Protein AF-A0A2P7T9S2-F1 (afdb_monomer_lite)

Structure (mmCIF, N/CA/C/O backbone):
data_AF-A0A2P7T9S2-F1
#
_entry.id   AF-A0A2P7T9S2-F1
#
loop_
_atom_site.group_PDB
_atom_site.id
_atom_site.type_symbol
_atom_site.label_atom_id
_atom_site.label_alt_id
_atom_site.label_comp_id
_atom_site.label_asym_id
_atom_site.label_entity_id
_atom_site.label_seq_id
_atom_site.pdbx_PDB_ins_code
_atom_site.Cartn_x
_atom_site.Cartn_y
_atom_site.Cartn_z
_atom_site.occupancy
_atom_site.B_iso_or_equiv
_atom_site.auth_seq_id
_atom_site.auth_comp_id
_atom_site.auth_asym_id
_atom_site.auth_atom_id
_atom_site.pdbx_PDB_model_num
ATOM 1 N N . MET A 1 1 ? -2.550 -10.459 -38.213 1.00 59.69 1 MET A N 1
ATOM 2 C CA . MET A 1 1 ? -3.861 -11.038 -38.595 1.00 59.69 1 MET A CA 1
ATOM 3 C C . MET A 1 1 ? -4.975 -10.144 -38.056 1.00 5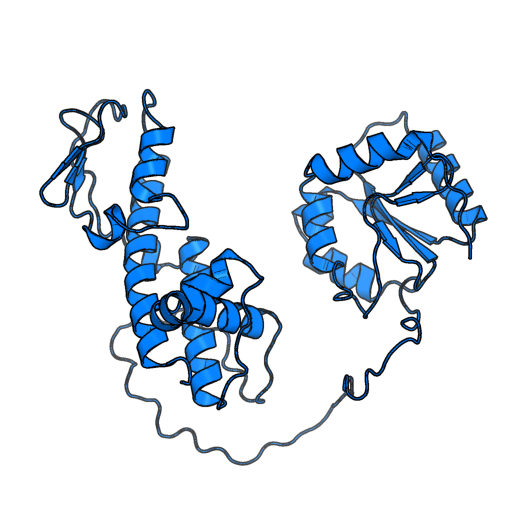9.69 1 MET A C 1
ATOM 5 O O . MET A 1 1 ? -4.823 -9.632 -36.954 1.00 59.69 1 MET A O 1
ATOM 9 N N . ARG A 1 2 ? -6.051 -9.880 -38.812 1.00 81.06 2 ARG A N 1
ATOM 10 C CA . ARG A 1 2 ? -7.162 -9.035 -38.333 1.00 81.06 2 ARG A CA 1
ATOM 11 C C . ARG A 1 2 ? -8.257 -9.926 -37.754 1.00 81.06 2 ARG A C 1
ATOM 13 O O . ARG A 1 2 ? -8.979 -10.565 -38.508 1.00 81.06 2 ARG A O 1
ATOM 20 N N . LEU A 1 3 ? -8.350 -9.971 -36.428 1.00 91.88 3 LEU A N 1
ATOM 21 C CA . LEU A 1 3 ? -9.366 -10.762 -35.737 1.00 91.88 3 LEU A CA 1
ATOM 22 C C . LEU A 1 3 ? -10.764 -10.126 -35.879 1.00 91.88 3 LEU A C 1
ATOM 24 O O . LEU A 1 3 ? -10.874 -8.894 -35.922 1.00 91.88 3 LEU A O 1
ATOM 28 N N . PRO A 1 4 ? -11.834 -10.940 -35.946 1.00 93.12 4 PRO A N 1
ATOM 29 C CA . PRO A 1 4 ? -13.207 -10.447 -35.965 1.00 93.12 4 PRO A CA 1
ATOM 30 C C . PRO A 1 4 ? -13.521 -9.673 -34.679 1.00 93.12 4 PRO A C 1
ATOM 32 O O . PRO A 1 4 ? -13.015 -9.995 -33.606 1.00 93.12 4 PRO A O 1
ATOM 35 N N . TYR A 1 5 ? -14.368 -8.648 -34.773 1.00 93.56 5 TYR A N 1
ATOM 36 C CA . TYR A 1 5 ? -14.672 -7.748 -33.658 1.00 93.56 5 TYR A CA 1
ATOM 37 C C . TYR A 1 5 ? -16.156 -7.384 -33.638 1.00 93.56 5 TYR A C 1
ATOM 39 O O . TYR A 1 5 ? -16.663 -6.814 -34.605 1.00 93.56 5 TYR A O 1
ATOM 47 N N . ASN A 1 6 ? -16.841 -7.658 -32.525 1.00 94.19 6 ASN A N 1
ATOM 48 C CA . ASN A 1 6 ? -18.215 -7.214 -32.315 1.00 94.19 6 ASN A CA 1
ATOM 49 C C . ASN A 1 6 ? -18.256 -5.919 -31.472 1.00 94.19 6 ASN A C 1
ATOM 51 O O . ASN A 1 6 ? -18.019 -5.961 -30.260 1.00 94.19 6 ASN A O 1
ATOM 55 N N . PRO A 1 7 ? -18.622 -4.762 -32.059 1.00 93.12 7 PRO A N 1
ATOM 56 C CA . PRO A 1 7 ? -18.657 -3.491 -31.338 1.00 93.12 7 PRO A CA 1
ATOM 57 C C . PRO A 1 7 ? -19.691 -3.453 -30.205 1.00 93.12 7 PRO A C 1
ATOM 59 O O . PRO A 1 7 ? -19.519 -2.673 -29.269 1.00 93.12 7 PRO A O 1
ATOM 62 N N . LYS A 1 8 ? -20.727 -4.305 -30.237 1.00 96.38 8 LYS A N 1
ATOM 63 C CA . LYS A 1 8 ? -21.759 -4.362 -29.186 1.00 96.38 8 LYS A CA 1
ATOM 64 C C . LYS A 1 8 ? -21.194 -4.795 -27.831 1.00 96.38 8 LYS A C 1
ATOM 66 O O . LYS A 1 8 ? -21.753 -4.451 -26.799 1.00 96.38 8 LYS A O 1
ATOM 71 N N . LEU A 1 9 ? -20.064 -5.504 -27.818 1.00 94.12 9 LEU A N 1
ATOM 72 C CA . LEU A 1 9 ? -19.415 -5.978 -26.592 1.00 94.12 9 LEU A CA 1
ATOM 73 C C . LEU A 1 9 ? -18.481 -4.940 -25.956 1.00 94.12 9 LEU A C 1
ATOM 75 O O . LEU A 1 9 ? -17.943 -5.175 -24.876 1.00 94.12 9 LEU A O 1
ATOM 79 N N . LYS A 1 10 ? -18.279 -3.781 -26.599 1.00 93.75 10 LYS A N 1
ATOM 80 C CA . LYS A 1 10 ? -17.316 -2.759 -26.160 1.00 93.75 10 LYS A CA 1
ATOM 81 C C . LYS A 1 10 ? -17.595 -2.230 -24.756 1.00 93.75 10 LYS A C 1
ATOM 83 O O . LYS A 1 10 ? -16.651 -2.010 -23.999 1.00 93.75 10 LYS A O 1
ATOM 88 N N . GLU A 1 11 ? -18.861 -1.999 -24.426 1.00 94.12 11 GLU A N 1
ATOM 89 C CA . GLU A 1 11 ? -19.259 -1.503 -23.107 1.00 94.12 11 GLU A CA 1
ATOM 90 C C . GLU A 1 11 ? -19.040 -2.569 -22.033 1.00 94.12 11 GLU A C 1
ATOM 92 O O . GLU A 1 11 ? -18.281 -2.334 -21.095 1.00 94.12 11 GLU A O 1
ATOM 97 N N . ARG A 1 12 ? -19.536 -3.789 -22.267 1.00 91.94 12 ARG A N 1
ATOM 98 C CA . ARG A 1 12 ? -19.313 -4.944 -21.387 1.00 91.94 12 ARG A CA 1
ATOM 99 C C . ARG A 1 12 ? -17.826 -5.208 -21.126 1.00 91.94 12 ARG A C 1
ATOM 101 O O . ARG A 1 12 ? -17.415 -5.390 -19.986 1.00 91.94 12 ARG A O 1
ATOM 108 N N . ALA A 1 13 ? -16.979 -5.145 -22.154 1.00 91.31 13 ALA A N 1
ATOM 109 C CA . ALA A 1 13 ? -15.533 -5.311 -21.989 1.00 91.31 13 ALA A CA 1
ATOM 110 C C . ALA A 1 13 ? -14.898 -4.190 -21.141 1.00 91.31 13 ALA A C 1
ATOM 112 O O . ALA A 1 13 ? -13.871 -4.397 -20.494 1.00 91.31 13 ALA A O 1
ATOM 113 N N . ARG A 1 14 ? -15.448 -2.967 -21.155 1.00 90.25 14 ARG A N 1
ATOM 114 C CA . ARG A 1 14 ? -14.987 -1.876 -20.276 1.00 90.25 14 ARG A CA 1
ATOM 115 C C . ARG A 1 14 ? -15.426 -2.098 -18.834 1.00 90.25 14 ARG A C 1
ATOM 117 O O . ARG A 1 14 ? -14.644 -1.802 -17.936 1.00 90.25 14 ARG A O 1
ATOM 124 N N . GLU A 1 15 ? -16.635 -2.601 -18.623 1.00 89.75 15 GLU A N 1
ATOM 125 C CA . GLU A 1 15 ? -17.149 -2.947 -17.295 1.00 89.75 15 GLU A CA 1
ATOM 126 C C . GLU A 1 15 ? -16.324 -4.065 -16.658 1.00 89.75 15 GLU A C 1
ATOM 128 O O . GLU A 1 15 ? -15.853 -3.896 -15.537 1.00 89.75 15 GLU A O 1
ATOM 133 N N . LEU A 1 16 ? -16.024 -5.134 -17.403 1.00 87.50 16 LEU A N 1
ATOM 134 C CA . LEU A 1 16 ? -15.185 -6.240 -16.923 1.00 87.50 16 LEU A CA 1
ATOM 135 C C . LEU A 1 16 ? -13.793 -5.760 -16.481 1.00 87.50 16 LEU A C 1
ATOM 137 O O . LEU A 1 16 ? -13.335 -6.088 -15.390 1.00 87.50 16 LEU A O 1
ATOM 141 N N . ARG A 1 17 ? -13.155 -4.854 -17.239 1.00 88.81 17 ARG A N 1
ATOM 142 C CA . ARG A 1 17 ? -11.865 -4.249 -16.837 1.00 88.81 17 ARG A CA 1
ATOM 143 C C . ARG A 1 17 ? -11.932 -3.463 -15.524 1.00 88.81 17 ARG A C 1
ATOM 145 O O . ARG A 1 17 ? -10.889 -3.298 -14.882 1.00 88.81 17 ARG A O 1
ATOM 152 N N . LYS A 1 18 ? -13.107 -2.932 -15.170 1.00 84.19 18 LYS A N 1
ATOM 153 C CA . LYS A 1 18 ? -13.357 -2.150 -13.948 1.00 84.19 18 LYS A CA 1
ATOM 154 C C . LYS A 1 18 ? -13.832 -3.009 -12.777 1.00 84.19 18 LYS A C 1
ATOM 156 O O . LYS A 1 18 ? -13.634 -2.593 -11.643 1.00 84.19 18 LYS A O 1
ATOM 161 N N . ALA A 1 19 ? -14.428 -4.172 -13.043 1.00 78.00 19 ALA A N 1
ATOM 162 C CA . ALA A 1 19 ? -15.001 -5.056 -12.029 1.00 78.00 19 ALA A CA 1
ATOM 163 C C . ALA A 1 19 ? -13.970 -5.538 -10.991 1.00 78.00 19 ALA A C 1
ATOM 165 O O . ALA A 1 19 ? -14.341 -5.863 -9.869 1.00 78.00 19 ALA A O 1
ATOM 166 N N . GLY A 1 20 ? -12.676 -5.526 -11.337 1.00 71.81 20 GLY A N 1
ATOM 167 C CA . GLY A 1 20 ? -11.597 -5.721 -10.368 1.00 71.81 20 GLY A CA 1
ATOM 168 C C . GLY A 1 20 ? -11.472 -7.158 -9.865 1.00 71.81 20 GLY A C 1
ATOM 169 O O . GLY A 1 20 ? -11.116 -7.359 -8.707 1.00 71.81 20 GLY A O 1
ATOM 170 N N . ASN A 1 21 ? -11.754 -8.151 -10.718 1.00 85.31 21 ASN A N 1
ATOM 171 C CA . ASN A 1 21 ? -11.538 -9.558 -10.387 1.00 85.31 21 ASN A CA 1
ATOM 172 C C . ASN A 1 21 ? -10.077 -9.782 -9.964 1.00 85.31 21 ASN A C 1
ATOM 174 O O . ASN A 1 21 ? -9.149 -9.476 -10.715 1.00 85.31 21 ASN A O 1
ATOM 178 N N . LEU A 1 22 ? -9.882 -10.294 -8.745 1.00 78.81 22 LEU A N 1
ATOM 179 C CA . LEU A 1 22 ? -8.568 -10.421 -8.121 1.00 78.81 22 LEU A CA 1
ATOM 180 C C . LEU A 1 22 ? -7.593 -11.225 -8.990 1.00 78.81 22 LEU A C 1
ATOM 182 O O . LEU A 1 22 ? -6.463 -10.787 -9.174 1.00 78.81 22 LEU A O 1
ATOM 186 N N . SER A 1 23 ? -8.024 -12.352 -9.558 1.00 86.12 23 SER A N 1
ATOM 187 C CA . SER A 1 23 ? -7.153 -13.224 -10.359 1.00 86.12 23 SER A CA 1
ATOM 188 C C . SER A 1 23 ? -6.706 -12.543 -11.647 1.00 86.12 23 SER A C 1
ATOM 190 O O . SER A 1 23 ? -5.517 -12.513 -11.960 1.00 86.12 23 SER A O 1
ATOM 192 N N . GLU A 1 24 ? -7.633 -11.890 -12.348 1.00 90.94 24 GLU A N 1
ATOM 193 C CA . GLU A 1 24 ? -7.302 -11.093 -13.528 1.00 90.94 24 GLU A CA 1
ATOM 194 C C . GLU A 1 24 ? -6.356 -9.940 -13.176 1.00 90.94 24 GLU A C 1
ATOM 196 O O . GLU A 1 24 ? -5.423 -9.650 -13.917 1.00 90.94 24 GLU A O 1
ATOM 201 N N . VAL A 1 25 ? -6.556 -9.265 -12.041 1.00 87.81 25 VAL A N 1
ATOM 202 C CA . VAL A 1 25 ? -5.666 -8.179 -11.602 1.00 87.81 25 VAL A CA 1
ATOM 203 C C . VAL A 1 25 ? -4.263 -8.706 -11.287 1.00 87.81 25 VAL A C 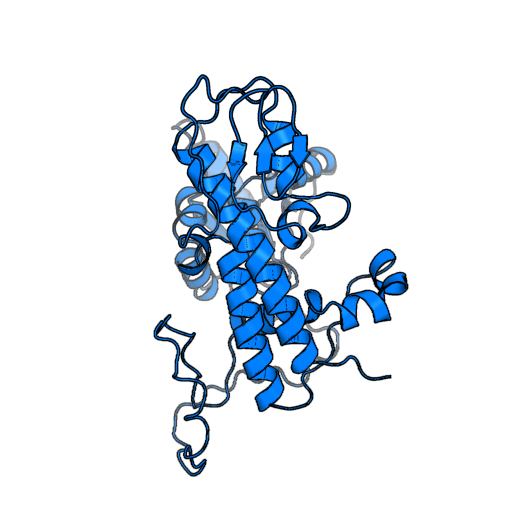1
ATOM 205 O O . VAL A 1 25 ? -3.279 -8.076 -11.686 1.00 87.81 25 VAL A O 1
ATOM 208 N N . LEU A 1 26 ? -4.159 -9.852 -10.609 1.00 84.25 26 LEU A N 1
ATOM 209 C CA . LEU A 1 26 ? -2.887 -10.499 -10.287 1.00 84.25 26 LEU A CA 1
ATOM 210 C C . LEU A 1 26 ? -2.123 -10.883 -11.557 1.00 84.25 26 LEU A C 1
ATOM 212 O O . LEU A 1 26 ? -0.969 -10.480 -11.699 1.00 84.25 26 LEU A O 1
ATOM 216 N N . LEU A 1 27 ? -2.772 -11.573 -12.501 1.00 90.69 27 LEU A N 1
ATOM 217 C CA . LEU A 1 27 ? -2.139 -11.987 -13.756 1.00 90.69 27 LEU A CA 1
ATOM 218 C C . LEU A 1 27 ? -1.807 -10.785 -14.651 1.00 90.69 27 LEU A C 1
ATOM 220 O O . LEU A 1 27 ? -0.696 -10.685 -15.168 1.00 90.69 27 LEU A O 1
ATOM 224 N N . TRP A 1 28 ? -2.713 -9.806 -14.765 1.00 95.00 28 TRP A N 1
ATOM 225 C CA . TRP A 1 28 ? -2.470 -8.578 -15.529 1.00 95.00 28 TRP A CA 1
ATOM 226 C C . TRP A 1 28 ? -1.222 -7.837 -15.052 1.00 95.00 28 TRP A C 1
ATOM 228 O O . TRP A 1 28 ? -0.428 -7.356 -15.860 1.00 95.00 28 TRP A O 1
ATOM 238 N N . ASN A 1 29 ? -1.020 -7.770 -13.735 1.00 87.06 29 ASN A N 1
ATOM 239 C CA . ASN A 1 29 ? 0.159 -7.141 -13.156 1.00 87.06 29 ASN A CA 1
ATOM 240 C C . ASN A 1 29 ? 1.469 -7.856 -13.496 1.00 87.06 29 ASN A C 1
ATOM 242 O O . ASN A 1 29 ? 2.495 -7.198 -13.374 1.00 87.06 29 ASN A O 1
ATOM 246 N N . GLN A 1 30 ? 1.440 -9.118 -13.939 1.00 91.00 30 GLN A N 1
ATOM 247 C CA . GLN A 1 30 ? 2.616 -9.875 -14.386 1.00 91.00 30 GLN A CA 1
ATOM 248 C C . GLN A 1 30 ? 2.865 -9.795 -15.897 1.00 91.00 30 GLN A C 1
ATOM 250 O O . GLN A 1 30 ? 3.975 -10.066 -16.338 1.00 91.00 30 GLN A O 1
ATOM 255 N N . VAL A 1 31 ? 1.865 -9.424 -16.705 1.00 92.94 31 VAL A N 1
ATOM 256 C CA . VAL A 1 31 ? 1.987 -9.443 -18.179 1.00 92.94 31 VAL A CA 1
ATOM 257 C C . VAL A 1 31 ? 1.908 -8.062 -18.834 1.00 92.94 31 VAL A C 1
ATOM 259 O O . VAL A 1 31 ? 2.379 -7.892 -19.955 1.00 92.94 31 VAL A O 1
ATOM 262 N N . LYS A 1 32 ? 1.373 -7.046 -18.140 1.00 89.12 32 LYS A N 1
ATOM 263 C CA . LYS A 1 32 ? 1.283 -5.669 -18.661 1.00 89.12 32 LYS A CA 1
ATOM 264 C C . LYS A 1 32 ? 2.658 -5.067 -18.980 1.00 89.12 32 LYS A C 1
ATOM 266 O O . LYS A 1 32 ? 3.676 -5.494 -18.444 1.00 89.12 32 LYS A O 1
ATOM 271 N N . ASN A 1 33 ? 2.675 -4.014 -19.797 1.00 85.50 33 ASN A N 1
ATOM 272 C CA . ASN A 1 33 ? 3.882 -3.244 -20.129 1.00 85.50 33 ASN A CA 1
ATOM 273 C C . ASN A 1 33 ? 5.029 -4.094 -20.709 1.00 85.50 33 ASN A C 1
ATOM 275 O O . ASN A 1 33 ? 6.195 -3.788 -20.473 1.00 85.50 33 ASN A O 1
ATOM 279 N N . LYS A 1 34 ? 4.707 -5.161 -21.452 1.00 86.94 34 LYS A N 1
ATOM 280 C CA . LYS A 1 34 ? 5.688 -6.039 -22.110 1.00 86.94 34 LYS A CA 1
ATOM 281 C C . LYS A 1 34 ? 6.668 -6.748 -21.167 1.00 86.94 34 LYS A C 1
ATOM 283 O O . LYS A 1 34 ? 7.688 -7.264 -21.611 1.00 86.94 34 LYS A O 1
ATOM 288 N N . GLN A 1 35 ? 6.368 -6.823 -19.871 1.00 86.50 35 GLN A N 1
ATOM 289 C CA . GLN A 1 35 ? 7.282 -7.430 -18.897 1.00 86.50 35 GLN A CA 1
ATOM 290 C C . GLN A 1 35 ? 7.355 -8.968 -19.014 1.00 86.50 35 GLN A C 1
ATOM 292 O O . GLN A 1 35 ? 8.341 -9.570 -18.600 1.00 86.50 35 GLN A O 1
ATOM 297 N N . PHE A 1 36 ? 6.349 -9.611 -19.621 1.00 87.31 36 PHE A N 1
ATOM 298 C CA . PHE A 1 36 ? 6.381 -11.038 -19.941 1.00 87.31 36 PHE A CA 1
ATOM 299 C C . PHE A 1 36 ? 6.941 -11.245 -21.351 1.00 87.31 36 PHE A C 1
ATOM 301 O O . PHE A 1 36 ? 6.248 -10.997 -22.336 1.00 87.31 36 PHE A O 1
ATOM 308 N N . ARG A 1 37 ? 8.204 -11.683 -21.452 1.00 83.94 37 ARG A N 1
ATOM 309 C CA . ARG A 1 37 ? 8.899 -11.996 -22.723 1.00 83.94 37 ARG A CA 1
ATOM 310 C C . ARG A 1 37 ? 8.913 -10.859 -23.768 1.00 83.94 37 ARG A C 1
ATOM 312 O O . ARG A 1 37 ? 9.145 -11.116 -24.944 1.00 83.94 37 ARG A O 1
ATOM 319 N N . GLY A 1 38 ? 8.666 -9.605 -23.381 1.00 84.88 38 GLY A N 1
ATOM 320 C CA . GLY A 1 38 ? 8.513 -8.502 -24.339 1.00 84.88 38 GLY A CA 1
ATOM 321 C C . GLY A 1 38 ? 7.164 -8.489 -25.074 1.00 84.88 38 GLY A C 1
ATOM 322 O O . GLY A 1 38 ? 6.966 -7.666 -25.969 1.00 84.88 38 GLY A O 1
ATOM 323 N N . PHE A 1 39 ? 6.239 -9.391 -24.732 1.00 90.62 39 PHE A N 1
ATOM 324 C CA . PHE A 1 39 ? 4.961 -9.549 -25.421 1.00 90.62 39 PHE A CA 1
ATOM 325 C C . PHE A 1 39 ? 3.941 -8.523 -24.956 1.00 90.62 39 PHE A C 1
ATOM 327 O O . PHE A 1 39 ? 3.821 -8.237 -23.767 1.00 90.62 39 PHE A O 1
ATOM 334 N N . ASP A 1 40 ? 3.169 -7.996 -25.899 1.00 91.31 40 ASP A N 1
ATOM 335 C CA . ASP A 1 40 ? 2.072 -7.096 -25.583 1.00 91.31 40 ASP A CA 1
ATOM 336 C C . ASP A 1 40 ? 0.796 -7.903 -25.342 1.00 91.31 40 ASP A C 1
ATOM 338 O O . ASP A 1 40 ? 0.429 -8.766 -26.150 1.00 91.31 40 ASP A O 1
ATOM 342 N N . PHE A 1 41 ? 0.138 -7.637 -24.216 1.00 95.81 41 PHE A N 1
ATOM 343 C CA . PHE A 1 41 ? -1.088 -8.314 -23.815 1.00 95.81 41 PHE A CA 1
ATOM 344 C C . PHE A 1 41 ? -2.247 -7.324 -23.776 1.00 95.81 41 PHE A C 1
ATOM 346 O O . PHE A 1 41 ? -2.196 -6.292 -23.112 1.00 95.81 41 PHE A O 1
ATOM 353 N N . ASP A 1 42 ? -3.345 -7.693 -24.420 1.00 95.12 42 ASP A N 1
ATOM 354 C CA . ASP A 1 42 ? -4.632 -7.035 -24.310 1.00 95.12 42 ASP A CA 1
ATOM 355 C C . ASP A 1 42 ? -5.475 -7.727 -23.236 1.00 95.12 42 ASP A C 1
ATOM 357 O O . ASP A 1 42 ? -5.829 -8.896 -23.372 1.00 95.12 42 ASP A O 1
ATOM 361 N N . ARG A 1 43 ? -5.876 -6.986 -22.199 1.00 95.12 43 ARG A N 1
ATOM 362 C CA . ARG A 1 43 ? -6.844 -7.466 -21.199 1.00 95.12 43 ARG A CA 1
ATOM 363 C C . ARG A 1 43 ? -8.286 -7.275 -21.676 1.00 95.12 43 ARG A C 1
ATOM 365 O O . ARG A 1 43 ? -8.610 -6.190 -22.177 1.00 95.12 43 ARG A O 1
ATOM 372 N N . GLN A 1 44 ? -9.165 -8.251 -21.437 1.00 95.50 44 GLN A N 1
ATOM 373 C CA . GLN A 1 44 ? -10.596 -8.248 -21.782 1.00 95.50 44 GLN A CA 1
ATOM 374 C C . GLN A 1 44 ? -10.827 -7.939 -23.276 1.00 95.50 44 GLN A C 1
ATOM 376 O O . GLN A 1 44 ? -11.543 -6.994 -23.651 1.00 95.50 44 GLN A O 1
ATOM 381 N N . LYS A 1 45 ? -10.103 -8.648 -24.150 1.00 96.06 45 LYS A N 1
ATOM 382 C CA . LYS A 1 45 ? -10.077 -8.412 -25.600 1.00 96.06 45 LYS A CA 1
ATOM 383 C C . LYS A 1 45 ? -11.334 -8.986 -26.249 1.00 96.06 45 LYS A C 1
ATOM 385 O O . LYS A 1 45 ? -11.721 -10.113 -25.987 1.00 96.06 45 LYS A O 1
ATOM 390 N N . ILE A 1 46 ? -11.965 -8.213 -27.128 1.00 96.81 46 ILE A N 1
ATOM 391 C CA . ILE A 1 46 ? -13.103 -8.703 -27.915 1.00 96.81 46 ILE A CA 1
ATOM 392 C C . ILE A 1 46 ? -12.567 -9.434 -29.143 1.00 96.81 46 ILE A C 1
ATOM 394 O O . ILE A 1 46 ? -11.850 -8.823 -29.942 1.00 96.81 46 ILE A O 1
ATOM 398 N N . ILE A 1 47 ? -12.954 -10.699 -29.296 1.00 96.00 47 ILE A N 1
ATOM 399 C CA . ILE A 1 47 ? -12.645 -11.549 -30.448 1.00 96.00 47 ILE A CA 1
ATOM 400 C C . ILE A 1 47 ? -13.951 -12.212 -30.895 1.00 96.00 47 ILE A C 1
ATOM 402 O O . ILE A 1 47 ? -14.539 -13.033 -30.195 1.00 96.00 47 ILE A O 1
ATOM 406 N N . GLY A 1 48 ? -14.453 -11.818 -32.064 1.00 94.75 48 GLY A N 1
ATOM 407 C CA . GLY A 1 48 ? -15.777 -12.215 -32.533 1.00 94.75 48 GLY A CA 1
ATOM 408 C C . GLY A 1 48 ? -16.876 -11.775 -31.570 1.00 94.75 48 GLY A C 1
ATOM 409 O O . GLY A 1 48 ? -16.974 -10.594 -31.231 1.00 94.75 48 GLY A O 1
ATOM 410 N N . ASN A 1 49 ? -17.686 -12.740 -31.137 1.00 95.25 49 ASN A N 1
ATOM 411 C CA . ASN A 1 49 ? -18.760 -12.555 -30.160 1.00 95.25 49 ASN A CA 1
ATOM 412 C C . ASN A 1 49 ? -18.340 -12.897 -28.719 1.00 95.25 49 ASN A C 1
ATOM 414 O O . ASN A 1 49 ? -19.202 -12.998 -27.848 1.00 95.25 49 ASN A O 1
ATOM 418 N N . TYR A 1 50 ? -17.037 -13.027 -28.461 1.00 95.06 50 TYR A N 1
ATOM 419 C CA . TYR A 1 50 ? -16.491 -13.366 -27.151 1.00 95.06 50 TYR A CA 1
ATOM 420 C C . TYR A 1 50 ? -15.601 -12.242 -26.613 1.00 95.06 50 TYR A C 1
ATOM 422 O O . TYR A 1 50 ? -15.020 -11.460 -27.374 1.00 95.06 50 TYR A O 1
ATOM 430 N N . ILE A 1 51 ? -15.520 -12.148 -25.286 1.00 94.06 51 ILE A N 1
ATOM 431 C CA . ILE A 1 51 ? -14.560 -11.303 -24.572 1.00 94.06 51 ILE A CA 1
ATOM 432 C C . ILE A 1 51 ? -13.630 -12.261 -23.842 1.00 94.06 51 ILE A C 1
ATOM 434 O O . ILE A 1 51 ? -14.101 -12.985 -22.973 1.00 94.06 51 ILE A O 1
ATOM 438 N N . VAL A 1 52 ? -12.359 -12.270 -24.228 1.00 96.00 52 VAL A N 1
ATOM 439 C CA . VAL A 1 52 ? -11.330 -13.127 -23.634 1.00 96.00 52 VAL A CA 1
ATOM 440 C C . VAL A 1 52 ? -10.540 -12.372 -22.575 1.00 96.00 52 VAL A C 1
ATOM 442 O O . VAL A 1 52 ? -10.287 -11.172 -22.750 1.00 96.00 52 VAL A O 1
ATOM 445 N N . ASP A 1 53 ? -10.127 -13.045 -21.501 1.00 95.69 53 ASP A N 1
ATOM 446 C CA . ASP A 1 53 ? -9.492 -12.380 -20.355 1.00 95.69 53 ASP A CA 1
ATOM 447 C C . ASP A 1 53 ? -8.156 -11.736 -20.728 1.00 95.69 53 ASP A C 1
ATOM 449 O O . ASP A 1 53 ? -7.941 -10.549 -20.447 1.00 95.69 53 ASP A O 1
ATOM 453 N N . PHE A 1 54 ? -7.290 -12.475 -21.425 1.00 97.31 54 PHE A N 1
ATOM 454 C CA . PHE A 1 54 ? -6.037 -11.960 -21.970 1.00 97.31 54 PHE A CA 1
ATOM 455 C C . PHE A 1 54 ? -5.784 -12.478 -23.379 1.00 97.31 54 PHE A C 1
ATOM 457 O O . PHE A 1 54 ? -6.069 -13.626 -23.706 1.00 97.31 54 PHE A O 1
ATOM 464 N N . TYR A 1 55 ? -5.195 -11.628 -24.210 1.00 97.19 55 TYR A N 1
ATOM 465 C CA . TYR A 1 55 ? -4.781 -11.974 -25.561 1.00 97.19 55 TYR A CA 1
ATOM 466 C C . TYR A 1 55 ? -3.417 -11.367 -25.867 1.00 97.19 55 TYR A C 1
ATOM 468 O O . TYR A 1 55 ? -3.201 -10.194 -25.577 1.00 97.19 55 TYR A O 1
ATOM 476 N N . THR A 1 56 ? -2.525 -12.118 -26.509 1.00 95.06 56 THR A N 1
ATOM 477 C CA . THR A 1 56 ? -1.296 -11.566 -27.087 1.00 95.06 56 THR A CA 1
ATOM 478 C C . THR A 1 56 ? -1.194 -11.877 -28.574 1.00 95.06 56 THR A C 1
ATOM 480 O O . THR A 1 56 ? -1.248 -13.030 -29.008 1.00 95.06 56 THR A O 1
ATOM 483 N N . ALA A 1 57 ? -1.006 -10.824 -29.372 1.00 91.94 57 ALA A N 1
ATOM 484 C CA . ALA A 1 57 ? -0.795 -10.946 -30.811 1.00 91.94 57 ALA A CA 1
ATOM 485 C C . ALA A 1 57 ? 0.591 -11.506 -31.161 1.00 91.94 57 ALA A C 1
ATOM 487 O O . ALA A 1 57 ? 0.783 -11.979 -32.276 1.00 91.94 57 ALA A O 1
ATOM 488 N N . ASN A 1 58 ? 1.543 -11.474 -30.222 1.00 89.94 58 ASN A N 1
ATOM 489 C CA . ASN A 1 58 ? 2.905 -11.970 -30.420 1.00 89.94 58 ASN A CA 1
ATOM 490 C C . ASN A 1 58 ? 2.945 -13.447 -30.807 1.00 89.94 58 ASN A C 1
ATOM 492 O O . ASN A 1 58 ? 3.758 -13.845 -31.633 1.00 89.94 58 ASN A O 1
ATOM 496 N N . CYS A 1 59 ? 2.064 -14.241 -30.201 1.00 91.81 59 CYS A N 1
ATOM 497 C CA . CYS A 1 59 ? 2.011 -15.684 -30.414 1.00 91.81 59 CYS A CA 1
ATOM 498 C C . CYS A 1 59 ? 0.607 -16.184 -30.784 1.00 91.81 59 CYS A C 1
ATOM 500 O O . CYS A 1 59 ? 0.397 -17.389 -30.843 1.00 91.81 59 CYS A O 1
ATOM 502 N N . ASN A 1 60 ? -0.354 -15.279 -31.016 1.00 93.94 60 ASN A N 1
ATOM 503 C CA . ASN A 1 60 ? -1.771 -15.614 -31.208 1.00 93.94 60 ASN A CA 1
ATOM 504 C C . ASN A 1 60 ? -2.332 -16.469 -30.054 1.00 93.94 60 ASN A C 1
ATOM 506 O O . ASN A 1 60 ? -3.024 -17.458 -30.275 1.00 93.94 60 ASN A O 1
ATOM 510 N N . VAL A 1 61 ? -2.023 -16.093 -28.810 1.00 96.62 61 VAL A N 1
ATOM 511 C CA . VAL A 1 61 ? -2.452 -16.840 -27.617 1.00 96.62 61 VAL A CA 1
ATOM 512 C C . VAL A 1 61 ? -3.544 -16.084 -26.875 1.00 96.62 61 VAL A C 1
ATOM 514 O O . VAL A 1 61 ? -3.441 -14.873 -26.662 1.00 96.62 61 VAL A O 1
ATOM 517 N N . VAL A 1 62 ? -4.565 -16.825 -26.459 1.00 97.56 62 VAL A N 1
ATOM 518 C CA . VAL A 1 62 ? -5.599 -16.419 -25.510 1.00 97.56 62 VAL A CA 1
ATOM 519 C C . VAL A 1 62 ? -5.341 -17.118 -24.178 1.00 97.56 62 VAL A C 1
ATOM 521 O O . VAL A 1 62 ? -4.997 -18.296 -24.155 1.00 97.56 62 VAL A O 1
ATOM 524 N N . ILE A 1 63 ? -5.507 -16.396 -23.072 1.00 97.12 63 ILE A N 1
ATOM 525 C CA . ILE A 1 63 ? -5.467 -16.965 -21.723 1.00 97.12 63 ILE A CA 1
ATOM 526 C C . ILE A 1 63 ? -6.799 -16.657 -21.039 1.00 97.12 63 ILE A C 1
ATOM 528 O O . ILE A 1 63 ? -7.175 -15.486 -20.956 1.00 97.12 63 ILE A O 1
ATOM 532 N N . GLU A 1 64 ? -7.471 -17.693 -20.544 1.00 95.44 64 GLU A N 1
ATOM 533 C CA . GLU A 1 64 ? -8.731 -17.626 -19.793 1.00 95.44 64 GLU A CA 1
ATOM 534 C C . GLU A 1 64 ? -8.494 -17.997 -18.328 1.00 95.44 64 GLU A C 1
ATOM 536 O O . GLU A 1 64 ? -7.764 -18.947 -18.025 1.00 95.44 64 GLU A O 1
ATOM 541 N N . ILE A 1 65 ? -9.098 -17.239 -17.410 1.00 92.81 65 ILE A N 1
ATOM 542 C CA . ILE A 1 65 ? -9.087 -17.557 -15.985 1.00 92.81 65 ILE A CA 1
ATOM 543 C C . ILE A 1 65 ? -10.421 -18.204 -15.615 1.00 92.81 65 ILE A C 1
ATOM 545 O O . ILE A 1 65 ? -11.445 -17.537 -15.453 1.00 92.81 65 ILE A O 1
ATOM 549 N N . ASP A 1 66 ? -10.391 -19.512 -15.393 1.00 86.50 66 ASP A N 1
ATOM 550 C CA . ASP A 1 66 ? -11.594 -20.291 -15.142 1.00 86.50 66 ASP A CA 1
ATOM 551 C C . ASP A 1 66 ? -11.968 -20.287 -13.660 1.00 86.50 66 ASP A C 1
ATOM 553 O O . ASP A 1 66 ? -11.256 -20.809 -12.797 1.00 86.50 66 ASP A O 1
ATOM 557 N N . GLY A 1 67 ? -13.132 -19.720 -13.351 1.00 77.31 67 GLY A N 1
ATOM 558 C CA . GLY A 1 67 ? -13.765 -19.870 -12.043 1.00 77.31 67 GLY A CA 1
ATOM 559 C C . GLY A 1 67 ? -14.434 -21.238 -11.889 1.00 77.31 67 GLY A C 1
ATOM 560 O O . GLY A 1 67 ? -14.915 -21.823 -12.856 1.00 77.31 67 GLY A O 1
ATOM 561 N N . SER A 1 68 ? -14.551 -21.736 -10.657 1.00 58.00 68 SER A N 1
ATOM 562 C CA . SER A 1 68 ? -15.346 -22.937 -10.372 1.00 58.00 68 SER A CA 1
ATOM 563 C C . SER A 1 68 ? -16.825 -22.680 -10.691 1.00 58.00 68 SER A C 1
ATOM 565 O O . SER A 1 68 ? -17.512 -22.000 -9.928 1.00 58.00 68 SER A O 1
ATOM 567 N N . SER A 1 69 ? -17.316 -23.204 -11.818 1.00 54.34 69 SER A N 1
ATOM 568 C CA . SER A 1 69 ? -18.739 -23.186 -12.178 1.00 54.34 69 SER A CA 1
ATOM 569 C C . SER A 1 69 ? -19.235 -24.567 -12.623 1.00 54.34 69 SER A C 1
ATOM 571 O O . SER A 1 69 ? -18.524 -25.280 -13.320 1.00 54.34 69 SER A O 1
ATOM 573 N N . HIS A 1 70 ? -20.431 -24.935 -12.143 1.00 53.78 70 HIS A N 1
ATOM 574 C CA . HIS A 1 70 ? -21.106 -26.232 -12.317 1.00 53.78 70 HIS A CA 1
ATOM 575 C C . HIS A 1 70 ? -21.570 -26.525 -13.765 1.00 53.78 70 HIS A C 1
ATOM 577 O O . HIS A 1 70 ? -21.647 -25.624 -14.599 1.00 53.78 70 HIS A O 1
ATOM 583 N N . ASP A 1 71 ? -21.919 -27.801 -13.984 1.00 49.72 71 ASP A N 1
ATOM 584 C CA . ASP A 1 71 ? -22.051 -28.623 -15.207 1.00 49.72 71 ASP A CA 1
ATOM 585 C C . ASP A 1 71 ? -22.820 -28.115 -16.452 1.00 49.72 71 ASP A C 1
ATOM 587 O O . ASP A 1 71 ? -22.794 -28.801 -17.469 1.00 49.72 71 ASP A O 1
ATOM 591 N N . ASP A 1 72 ? -23.415 -26.920 -16.479 1.00 54.03 72 ASP A N 1
ATOM 592 C CA . ASP A 1 72 ? -24.212 -26.460 -17.641 1.00 54.03 72 ASP A CA 1
ATOM 593 C C . ASP A 1 72 ? -23.422 -25.630 -18.682 1.00 54.03 72 ASP A C 1
ATOM 595 O O . ASP A 1 72 ? -23.998 -25.100 -19.633 1.00 54.03 72 ASP A O 1
ATOM 599 N N . LYS A 1 73 ? -22.098 -25.476 -18.520 1.00 61.34 73 LYS A N 1
ATOM 600 C CA . LYS A 1 73 ? -21.260 -24.621 -19.393 1.00 61.34 73 LYS A CA 1
ATOM 601 C C . LYS A 1 73 ? -20.355 -25.347 -20.387 1.00 61.34 73 LYS A C 1
ATOM 603 O O . LYS A 1 73 ? -19.859 -24.704 -21.308 1.00 61.34 73 LYS A O 1
ATOM 608 N N . GLN A 1 74 ? -20.165 -26.659 -20.251 1.00 63.50 74 GLN A N 1
ATOM 609 C CA . GLN A 1 74 ? -19.136 -27.384 -21.012 1.00 63.50 74 GLN A CA 1
ATOM 610 C C . GLN A 1 74 ? -19.334 -27.294 -22.533 1.00 63.50 74 GLN A C 1
ATOM 612 O O . GLN A 1 74 ? -18.372 -27.090 -23.267 1.00 63.50 74 GLN A O 1
ATOM 617 N N . GLU A 1 75 ? -20.576 -27.394 -23.014 1.00 67.25 75 GLU A N 1
ATOM 618 C CA . GLU A 1 75 ? -20.865 -27.332 -24.453 1.00 67.25 75 GLU A CA 1
ATOM 619 C C . GLU A 1 75 ? -20.654 -25.917 -25.022 1.00 67.25 75 GLU A C 1
ATOM 621 O O . GLU A 1 75 ? -20.157 -25.755 -26.135 1.00 67.25 75 GLU A O 1
ATOM 626 N N . TYR A 1 76 ? -20.957 -24.876 -24.238 1.00 75.31 76 TYR A N 1
ATOM 627 C CA . TYR A 1 76 ? -20.732 -23.483 -24.634 1.00 75.31 76 TYR A CA 1
ATOM 628 C C . TYR A 1 76 ? -19.240 -23.122 -24.661 1.00 75.31 76 TYR A C 1
ATOM 630 O O . TYR A 1 76 ? -18.796 -22.457 -25.600 1.00 75.31 76 TYR A O 1
ATOM 638 N N . ASP A 1 77 ? -18.476 -23.573 -23.664 1.00 78.31 77 ASP A N 1
ATOM 639 C CA . ASP A 1 77 ? -17.033 -23.330 -23.584 1.00 78.31 77 ASP A CA 1
ATOM 640 C C . ASP A 1 77 ? -16.295 -24.075 -24.711 1.00 78.31 77 ASP A C 1
ATOM 642 O O . ASP A 1 77 ? -15.498 -23.470 -25.422 1.00 78.31 77 ASP A O 1
ATOM 646 N N . ALA A 1 78 ? -16.682 -25.319 -25.022 1.00 84.25 78 ALA A N 1
ATOM 647 C CA . ALA A 1 78 ? -16.122 -26.056 -26.158 1.00 84.25 78 ALA A CA 1
ATOM 648 C C . ALA A 1 78 ? -16.396 -25.377 -27.517 1.00 84.25 78 ALA A C 1
ATOM 650 O O . ALA A 1 78 ? -15.517 -25.321 -28.379 1.00 84.25 78 ALA A O 1
ATOM 651 N N . ILE A 1 79 ? -17.602 -24.829 -27.726 1.00 89.06 79 ILE A N 1
ATOM 652 C CA . ILE A 1 79 ? -17.934 -24.066 -28.944 1.00 89.06 79 ILE A CA 1
ATOM 653 C C . ILE A 1 79 ? -17.103 -22.780 -29.027 1.00 89.06 79 ILE A C 1
ATOM 655 O O . ILE A 1 79 ? -16.656 -22.395 -30.112 1.00 89.06 79 ILE A O 1
ATOM 659 N N . ARG A 1 80 ? -16.906 -22.102 -27.892 1.00 91.62 80 ARG A N 1
ATOM 660 C CA . ARG A 1 80 ? -16.089 -20.890 -27.799 1.00 91.62 80 ARG A CA 1
ATOM 661 C C . ARG A 1 80 ? -14.636 -21.181 -28.163 1.00 91.62 80 ARG A C 1
ATOM 663 O O . ARG A 1 80 ? -14.085 -20.457 -28.993 1.00 91.62 80 ARG A O 1
ATOM 670 N N . ASP A 1 81 ? -14.048 -22.222 -27.591 1.00 92.44 81 ASP A N 1
ATOM 671 C CA . ASP A 1 81 ? -12.647 -22.572 -27.824 1.00 92.44 81 ASP A CA 1
ATOM 672 C C . ASP A 1 81 ? -12.439 -23.003 -29.271 1.00 92.44 81 ASP A C 1
ATOM 674 O O . ASP A 1 81 ? -11.600 -22.424 -29.956 1.00 92.44 81 ASP A O 1
ATOM 678 N N . ALA A 1 82 ? -13.303 -23.876 -29.801 1.00 93.12 82 ALA A N 1
ATOM 679 C CA . ALA A 1 82 ? -13.260 -24.281 -31.205 1.00 93.12 82 ALA A CA 1
ATOM 680 C C . ALA A 1 82 ? -13.366 -23.079 -32.163 1.00 93.12 82 ALA A C 1
ATOM 682 O O . ALA A 1 8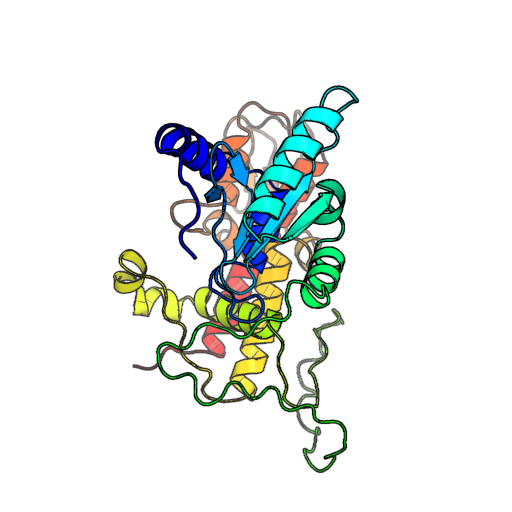2 ? -12.693 -23.027 -33.196 1.00 93.12 82 ALA A O 1
ATOM 683 N N . TYR A 1 83 ? -14.187 -22.076 -31.828 1.00 95.62 83 TYR A N 1
ATOM 684 C CA . TYR A 1 83 ? -14.256 -20.836 -32.597 1.00 95.62 83 TYR A CA 1
ATOM 685 C C . TYR A 1 83 ? -12.944 -20.043 -32.529 1.00 95.62 83 TYR A C 1
ATOM 687 O O . TYR A 1 83 ? -12.457 -19.606 -33.572 1.00 95.62 83 TYR A O 1
ATOM 695 N N . LEU A 1 84 ? -12.356 -19.853 -31.345 1.00 94.75 84 LEU A N 1
ATOM 696 C CA . LEU A 1 84 ? -11.085 -19.135 -31.191 1.00 94.75 84 LEU A CA 1
ATOM 697 C C . LEU A 1 84 ? -9.938 -19.866 -31.906 1.00 94.75 84 LEU A C 1
ATOM 699 O O . LEU A 1 84 ? -9.173 -19.237 -32.637 1.00 94.75 84 LEU A O 1
ATOM 703 N N . GLU A 1 85 ? -9.874 -21.188 -31.784 1.00 95.06 85 GLU A N 1
ATOM 704 C CA . GLU A 1 85 ? -8.902 -22.046 -32.464 1.00 95.06 85 GLU A CA 1
ATOM 705 C C . GLU A 1 85 ? -9.056 -22.011 -33.985 1.00 95.06 85 GLU A C 1
ATOM 707 O O . GLU A 1 85 ? -8.060 -21.933 -34.705 1.00 95.06 85 GLU A O 1
ATOM 712 N N . SER A 1 86 ? -10.291 -21.952 -34.501 1.00 94.12 86 SER A N 1
ATOM 713 C CA . SER A 1 86 ? -10.540 -21.794 -35.944 1.00 94.12 86 SER A CA 1
ATOM 714 C C . SER A 1 86 ? -9.973 -20.488 -36.521 1.00 94.12 86 SER A C 1
ATOM 716 O O . SER A 1 86 ? -9.734 -20.389 -37.726 1.00 94.12 86 SER A O 1
ATOM 718 N N . LEU A 1 87 ? -9.720 -19.488 -35.668 1.00 93.56 87 LEU A N 1
ATOM 719 C CA . LEU A 1 87 ? -9.056 -18.232 -36.027 1.00 93.56 87 LEU A CA 1
ATOM 720 C C . LEU A 1 87 ? -7.522 -18.324 -35.949 1.00 93.56 87 LEU A C 1
ATOM 722 O O . LEU A 1 87 ? -6.852 -17.308 -36.128 1.00 93.56 87 LEU A O 1
ATOM 726 N N . GLY A 1 88 ? -6.965 -19.511 -35.692 1.00 93.12 88 GLY A N 1
ATOM 727 C CA . GLY A 1 88 ? -5.530 -19.739 -35.525 1.00 93.12 88 GLY A CA 1
ATOM 728 C C . GLY A 1 88 ? -4.993 -19.300 -34.163 1.00 93.12 88 GLY A C 1
ATOM 729 O O . GLY A 1 88 ? -3.810 -18.973 -34.062 1.00 93.12 88 GLY A O 1
ATOM 730 N N . LEU A 1 89 ? -5.857 -19.233 -33.144 1.00 95.50 89 LEU A N 1
ATOM 731 C CA . LEU A 1 89 ? -5.471 -18.894 -31.776 1.00 95.50 89 LEU A CA 1
ATOM 732 C C . LEU A 1 89 ? -5.238 -20.160 -30.948 1.00 95.50 89 LEU A C 1
ATOM 734 O O . LEU A 1 89 ? -5.954 -21.139 -31.110 1.00 95.50 89 LEU A O 1
ATOM 738 N N . THR A 1 90 ? -4.295 -20.114 -30.012 1.00 96.25 90 THR A N 1
ATOM 739 C CA . THR A 1 90 ? -4.169 -21.145 -28.969 1.00 96.25 90 THR A CA 1
ATOM 740 C C . THR A 1 90 ? -4.814 -20.638 -27.685 1.00 96.25 90 THR A C 1
ATOM 742 O O . THR A 1 90 ? -4.463 -19.547 -27.230 1.00 96.25 90 THR A O 1
ATOM 745 N N . VAL A 1 91 ? -5.722 -21.411 -27.089 1.00 95.88 91 VAL A N 1
ATOM 746 C CA . VAL A 1 91 ? -6.394 -21.057 -25.828 1.00 95.88 91 VAL A CA 1
ATOM 747 C C . VAL A 1 91 ? -5.738 -21.801 -24.662 1.00 95.88 91 VAL A C 1
ATOM 749 O O . VAL A 1 91 ? -5.532 -23.009 -24.720 1.00 95.88 91 VAL A O 1
ATOM 752 N N . ILE A 1 92 ? -5.367 -21.072 -23.609 1.00 95.75 92 ILE A N 1
ATOM 753 C CA . ILE A 1 92 ? -4.782 -21.619 -22.380 1.00 95.75 92 ILE A CA 1
ATOM 754 C C . ILE A 1 92 ? -5.722 -21.310 -21.217 1.00 95.75 92 ILE A C 1
ATOM 756 O O . ILE A 1 92 ? -5.963 -20.145 -20.904 1.00 95.75 92 ILE A O 1
ATOM 760 N N . HIS A 1 93 ? -6.192 -22.354 -20.544 1.00 94.81 93 HIS A N 1
ATOM 761 C CA . HIS A 1 93 ? -7.068 -22.244 -19.382 1.00 94.81 93 HIS A CA 1
ATOM 762 C C . HIS A 1 93 ? -6.274 -22.328 -18.083 1.00 94.81 93 HIS A C 1
ATOM 764 O O . HIS A 1 93 ? -5.447 -23.224 -17.896 1.00 94.81 93 HIS A O 1
ATOM 770 N N . ILE A 1 94 ? -6.524 -21.388 -17.174 1.00 93.25 94 ILE A N 1
ATOM 771 C CA . ILE A 1 94 ? -5.873 -21.327 -15.867 1.00 93.25 94 ILE A CA 1
ATOM 772 C C . ILE A 1 94 ? -6.950 -21.294 -14.784 1.00 93.25 94 ILE A C 1
ATOM 774 O O . ILE A 1 94 ? -7.745 -20.357 -14.753 1.00 93.25 94 ILE A O 1
ATOM 778 N N . PRO A 1 95 ? -6.955 -22.242 -13.834 1.00 92.31 95 PRO A N 1
ATOM 779 C CA . PRO A 1 95 ? -7.895 -22.191 -12.725 1.00 92.31 95 PRO A CA 1
ATOM 780 C C . PRO A 1 95 ? -7.708 -20.925 -11.875 1.00 92.31 95 PRO A C 1
ATOM 782 O O . PRO A 1 95 ? -6.604 -20.618 -11.420 1.00 92.31 95 PRO A O 1
ATOM 785 N N . ASP A 1 96 ? -8.803 -20.229 -11.572 1.00 89.94 96 ASP A N 1
ATOM 786 C CA . ASP A 1 96 ? -8.842 -19.026 -10.727 1.00 89.94 96 ASP A CA 1
ATOM 787 C C . ASP A 1 96 ? -8.141 -19.237 -9.374 1.00 89.94 96 ASP A C 1
ATOM 789 O O . ASP A 1 96 ? -7.424 -18.365 -8.872 1.00 89.94 96 ASP A O 1
ATOM 793 N N . ILE A 1 97 ? -8.301 -20.433 -8.805 1.00 87.81 97 ILE A N 1
ATOM 794 C CA . ILE A 1 97 ? -7.687 -20.804 -7.532 1.00 87.81 97 ILE A CA 1
ATOM 795 C C . ILE A 1 97 ? -6.156 -20.881 -7.614 1.00 87.81 97 ILE A C 1
ATOM 797 O O . ILE A 1 97 ? -5.485 -20.508 -6.650 1.00 87.81 97 ILE A O 1
ATOM 801 N N . GLU A 1 98 ? -5.603 -21.302 -8.755 1.00 88.06 98 GLU A N 1
ATOM 802 C CA . GLU A 1 98 ? -4.156 -21.384 -8.982 1.00 88.06 98 GLU A CA 1
ATOM 803 C C . GLU A 1 98 ? -3.551 -19.988 -9.113 1.00 88.06 98 GLU A C 1
ATOM 805 O O . GLU A 1 98 ? -2.521 -19.704 -8.505 1.00 88.06 98 GLU A O 1
ATOM 810 N N . VAL A 1 99 ? -4.235 -19.064 -9.797 1.00 90.06 99 VAL A N 1
ATOM 811 C CA . VAL A 1 99 ? -3.794 -17.662 -9.882 1.00 90.06 99 VAL A CA 1
ATOM 812 C C . VAL A 1 99 ? -3.735 -17.016 -8.494 1.00 90.06 99 VAL A C 1
ATOM 814 O O . VAL A 1 99 ? -2.782 -16.303 -8.177 1.00 90.06 99 VAL A O 1
ATOM 817 N N . LYS A 1 100 ? -4.728 -17.287 -7.637 1.00 84.19 100 LYS A N 1
ATOM 818 C CA . LYS A 1 100 ? -4.805 -16.730 -6.275 1.00 84.19 100 LYS A CA 1
ATOM 819 C C . LYS A 1 100 ? -3.800 -17.341 -5.302 1.00 84.19 100 LYS A C 1
ATOM 821 O O . LYS A 1 100 ? -3.297 -16.626 -4.439 1.00 84.19 100 LYS A O 1
ATOM 826 N N . LYS A 1 101 ? -3.547 -18.650 -5.389 1.00 81.81 101 LYS A N 1
ATOM 827 C CA . LYS A 1 101 ? -2.720 -19.376 -4.409 1.00 81.81 101 LYS A CA 1
ATOM 828 C C . LYS A 1 101 ? -1.275 -19.567 -4.844 1.00 81.81 101 LYS A C 1
ATOM 830 O O . LYS A 1 101 ? -0.397 -19.602 -3.987 1.00 81.81 101 LYS A O 1
ATOM 835 N N . ASN A 1 102 ? -1.024 -19.711 -6.141 1.00 88.88 102 ASN A N 1
ATOM 836 C CA . ASN A 1 102 ? 0.279 -20.089 -6.671 1.00 88.88 102 ASN A CA 1
ATOM 837 C C . ASN A 1 102 ? 0.602 -19.367 -7.987 1.00 88.88 102 ASN A C 1
ATOM 839 O O . ASN A 1 102 ? 0.989 -19.972 -8.988 1.00 88.88 102 ASN A O 1
ATOM 843 N N . LEU A 1 103 ? 0.493 -18.034 -7.964 1.00 84.31 103 LEU A N 1
ATOM 844 C CA . LEU A 1 103 ? 0.790 -17.185 -9.119 1.00 84.31 103 LEU A CA 1
ATOM 845 C C . LEU A 1 103 ? 2.178 -17.468 -9.715 1.00 84.31 103 LEU A C 1
ATOM 847 O O . LEU A 1 103 ? 2.334 -17.442 -10.930 1.00 84.31 103 LEU A O 1
ATOM 851 N N . LYS A 1 104 ? 3.181 -17.777 -8.881 1.00 81.44 104 LYS A N 1
ATOM 852 C CA . LYS A 1 104 ? 4.529 -18.112 -9.357 1.00 81.44 104 LYS A CA 1
ATOM 853 C C . LYS A 1 104 ? 4.520 -19.348 -10.263 1.00 81.44 104 LYS A C 1
ATOM 855 O O . LYS A 1 104 ? 5.078 -19.282 -11.352 1.00 81.44 104 LYS A O 1
ATOM 860 N N . ALA A 1 105 ? 3.883 -20.443 -9.844 1.00 85.19 105 ALA A N 1
ATOM 861 C CA . ALA A 1 105 ? 3.812 -21.651 -10.665 1.00 85.19 105 ALA A CA 1
ATOM 862 C C . ALA A 1 105 ? 3.031 -21.417 -11.964 1.00 85.19 105 ALA A C 1
ATOM 864 O O . ALA A 1 105 ? 3.429 -21.924 -13.010 1.00 85.19 105 ALA A O 1
ATOM 865 N N . VAL A 1 106 ? 1.972 -20.602 -11.920 1.00 92.44 106 VAL A N 1
ATOM 866 C CA . VAL A 1 106 ? 1.238 -20.182 -13.124 1.00 92.44 106 VAL A CA 1
ATOM 867 C C . VAL A 1 106 ? 2.159 -19.439 -14.095 1.00 92.44 106 VAL A C 1
ATOM 869 O O . VAL A 1 106 ? 2.183 -19.759 -15.282 1.00 92.44 106 VAL A O 1
ATOM 872 N N . MET A 1 107 ? 2.955 -18.484 -13.605 1.00 94.38 107 MET A N 1
ATOM 873 C CA . MET A 1 107 ? 3.895 -17.742 -14.448 1.00 94.38 107 MET A CA 1
ATOM 874 C C . MET A 1 107 ? 5.009 -18.634 -15.001 1.00 94.38 107 MET A C 1
ATOM 876 O O . MET A 1 107 ? 5.343 -18.500 -16.175 1.00 94.38 107 MET A O 1
ATOM 880 N N . ASP A 1 108 ? 5.543 -19.563 -14.204 1.00 84.94 108 ASP A N 1
ATOM 881 C CA . ASP A 1 108 ? 6.549 -20.533 -14.657 1.00 84.94 108 ASP A CA 1
ATOM 882 C C . ASP A 1 108 ? 5.969 -21.467 -15.740 1.00 84.94 108 ASP A C 1
ATOM 884 O O . ASP A 1 108 ? 6.632 -21.747 -16.741 1.00 84.94 108 ASP A O 1
ATOM 888 N N . MET A 1 109 ? 4.715 -21.910 -15.586 1.00 93.81 109 MET A N 1
ATOM 889 C CA . MET A 1 109 ? 3.999 -22.710 -16.586 1.00 93.81 109 MET A CA 1
ATOM 890 C C . MET A 1 109 ? 3.818 -21.929 -17.889 1.00 93.81 109 MET A C 1
ATOM 892 O O . MET A 1 109 ? 4.219 -22.413 -18.946 1.00 93.81 109 MET A O 1
ATOM 896 N N . LEU A 1 110 ? 3.298 -20.698 -17.818 1.00 94.38 110 LEU A N 1
ATOM 897 C CA . LEU A 1 110 ? 3.111 -19.839 -18.990 1.00 94.38 110 LEU A CA 1
ATOM 898 C C . LEU A 1 110 ? 4.439 -19.517 -19.675 1.00 94.38 110 LEU A C 1
ATOM 900 O O . LEU A 1 110 ? 4.523 -19.529 -20.901 1.00 94.38 110 LEU A O 1
ATOM 904 N N . PHE A 1 111 ? 5.491 -19.248 -18.899 1.00 90.06 111 PHE A N 1
ATOM 905 C CA . PHE A 1 111 ? 6.808 -18.935 -19.439 1.00 90.06 111 PHE A CA 1
ATOM 906 C C . PHE A 1 111 ? 7.385 -20.100 -20.241 1.00 90.06 111 PHE A C 1
ATOM 908 O O . PHE A 1 111 ? 8.045 -19.858 -21.246 1.00 90.06 111 PHE A O 1
ATOM 915 N N . ASN A 1 112 ? 7.127 -21.341 -19.831 1.00 87.12 112 ASN A N 1
ATOM 916 C CA . ASN A 1 112 ? 7.606 -22.543 -20.516 1.00 87.12 112 ASN A CA 1
ATOM 917 C C . ASN A 1 112 ? 6.593 -23.124 -21.516 1.00 87.12 112 ASN A C 1
ATOM 919 O O . ASN A 1 112 ? 6.865 -24.153 -22.134 1.00 87.12 112 ASN A O 1
ATOM 923 N N . HIS A 1 113 ? 5.431 -22.489 -21.688 1.00 92.25 113 HIS A N 1
ATOM 924 C CA . HIS A 1 113 ? 4.378 -23.009 -22.546 1.00 92.25 113 HIS A CA 1
ATOM 925 C C . HIS A 1 113 ? 4.789 -22.926 -24.030 1.00 92.25 113 HIS A C 1
ATOM 927 O O . HIS A 1 113 ? 5.176 -21.850 -24.495 1.00 92.25 113 HIS A O 1
ATOM 933 N N . PRO A 1 114 ? 4.655 -24.010 -24.819 1.00 90.62 114 PRO A N 1
ATOM 934 C CA . PRO A 1 114 ? 5.138 -24.059 -26.204 1.00 90.62 114 PRO A CA 1
ATOM 935 C C . PRO A 1 114 ? 4.430 -23.067 -27.135 1.00 90.62 114 PRO A C 1
ATOM 937 O O . PRO A 1 114 ? 5.010 -22.614 -28.112 1.00 90.62 114 PRO A O 1
ATOM 940 N N . ALA A 1 115 ? 3.191 -22.685 -26.823 1.00 89.75 115 ALA A N 1
ATOM 941 C CA . ALA A 1 115 ? 2.475 -21.662 -27.586 1.00 89.75 115 ALA A CA 1
ATOM 942 C C . ALA A 1 115 ? 2.969 -20.226 -27.318 1.00 89.75 115 ALA A C 1
ATOM 944 O O . ALA A 1 115 ? 2.577 -19.317 -28.034 1.00 89.75 115 ALA A O 1
ATOM 945 N N . LEU A 1 116 ? 3.810 -19.998 -26.302 1.00 88.00 116 LEU A N 1
ATOM 946 C CA . LEU A 1 116 ? 4.303 -18.675 -25.889 1.00 88.00 116 LEU A CA 1
ATOM 947 C C . LEU A 1 116 ? 5.808 -18.500 -26.169 1.00 88.00 116 LEU A C 1
ATOM 949 O O . LEU A 1 116 ? 6.531 -17.858 -25.405 1.00 88.00 116 LEU A O 1
ATOM 953 N N . THR A 1 117 ? 6.292 -19.060 -27.281 1.00 79.25 117 THR A N 1
ATOM 954 C CA . THR A 1 117 ? 7.716 -19.054 -27.669 1.00 79.25 117 THR A CA 1
ATOM 955 C C . THR A 1 117 ? 8.057 -18.106 -28.829 1.00 79.25 117 THR A C 1
ATOM 957 O O . THR A 1 117 ? 9.164 -18.178 -29.356 1.00 79.25 117 THR A O 1
ATOM 960 N N . GLY A 1 118 ? 7.131 -17.242 -29.263 1.00 62.97 118 GLY A N 1
ATOM 961 C CA . GLY A 1 118 ? 7.331 -16.327 -30.396 1.00 62.97 118 GLY A CA 1
ATOM 962 C C . GLY A 1 118 ? 8.364 -15.219 -30.150 1.00 62.97 118 GLY A C 1
ATOM 963 O O . GLY A 1 118 ? 8.763 -14.948 -29.017 1.00 62.97 118 GLY A O 1
ATOM 964 N N . THR A 1 119 ? 8.801 -14.555 -31.220 1.00 53.28 119 THR A N 1
ATOM 965 C CA . THR A 1 119 ? 9.675 -13.374 -31.158 1.00 53.28 119 THR A CA 1
ATOM 966 C C . THR A 1 119 ? 8.852 -12.077 -31.028 1.00 53.28 119 THR A C 1
ATOM 968 O O . THR A 1 119 ? 7.762 -11.978 -31.598 1.00 53.28 119 THR A O 1
ATOM 971 N N . PRO A 1 120 ? 9.320 -11.066 -30.263 1.00 48.12 120 PRO A N 1
ATOM 972 C CA . PRO A 1 120 ? 8.671 -9.752 -30.181 1.00 48.12 120 PRO A CA 1
ATOM 973 C C . PRO A 1 120 ? 8.545 -9.088 -31.568 1.00 48.12 120 PRO A C 1
ATOM 975 O O . PRO A 1 120 ? 9.358 -9.380 -32.443 1.00 48.12 120 PRO A O 1
ATOM 978 N N . PRO A 1 121 ? 7.572 -8.185 -31.803 1.00 39.03 121 PRO A N 1
ATOM 979 C CA . PRO A 1 121 ? 7.412 -7.528 -33.092 1.00 39.03 121 PRO A CA 1
ATOM 980 C C . PRO A 1 121 ? 8.568 -6.538 -33.266 1.00 39.03 121 PRO A C 1
ATOM 982 O O . PRO A 1 121 ? 8.860 -5.765 -32.349 1.00 39.03 121 PRO A O 1
ATOM 985 N N . GLU A 1 122 ? 9.219 -6.555 -34.428 1.00 45.00 122 GLU A N 1
ATOM 986 C CA . GLU A 1 122 ? 10.216 -5.544 -34.776 1.00 45.00 122 GLU A CA 1
ATOM 987 C C . GLU A 1 122 ? 9.534 -4.182 -34.922 1.00 45.00 122 GLU A C 1
ATOM 989 O O . GLU A 1 122 ? 8.853 -3.936 -35.909 1.00 45.00 122 GLU A O 1
ATOM 994 N N . GLU A 1 123 ? 9.731 -3.295 -33.948 1.00 33.69 123 GLU A N 1
ATOM 995 C CA . GLU A 1 123 ? 9.738 -1.849 -34.173 1.00 33.69 123 GLU A CA 1
ATOM 996 C C . GLU A 1 123 ? 10.469 -1.130 -33.023 1.00 33.69 123 GLU A C 1
ATOM 998 O O . GLU A 1 123 ? 10.019 -1.119 -31.877 1.00 33.69 123 GLU A O 1
ATOM 1003 N N . GLY A 1 124 ? 11.607 -0.510 -33.367 1.00 31.67 124 GLY A N 1
ATOM 1004 C CA . GLY A 1 124 ? 12.243 0.572 -32.608 1.00 31.67 124 GLY A CA 1
ATOM 1005 C C . GLY A 1 124 ? 13.313 0.174 -31.586 1.00 31.67 124 GLY A C 1
ATOM 1006 O O . GLY A 1 124 ? 13.040 0.175 -30.394 1.00 31.67 124 GLY A O 1
ATOM 1007 N N . ASN A 1 125 ? 14.542 -0.073 -32.062 1.00 34.31 125 ASN A N 1
ATOM 1008 C CA . ASN A 1 125 ? 15.814 -0.051 -31.315 1.00 34.31 125 ASN A CA 1
ATOM 1009 C C . ASN A 1 125 ? 15.782 -0.575 -29.865 1.00 34.31 125 ASN A C 1
ATOM 1011 O O . ASN A 1 125 ? 15.829 0.195 -28.908 1.00 34.31 125 ASN A O 1
ATOM 1015 N N . PHE A 1 126 ? 15.869 -1.897 -29.721 1.00 34.12 126 PHE A N 1
ATOM 1016 C CA . PHE A 1 126 ? 16.417 -2.534 -28.524 1.00 34.12 126 PHE A CA 1
ATOM 1017 C C . PHE A 1 126 ? 17.731 -3.219 -28.895 1.00 34.12 126 PHE A C 1
ATOM 1019 O O . PHE A 1 126 ? 17.795 -4.431 -29.081 1.00 34.12 126 PHE A O 1
ATOM 1026 N N . ALA A 1 127 ? 18.788 -2.423 -29.038 1.00 30.31 127 ALA A N 1
ATOM 1027 C CA . ALA A 1 127 ? 20.120 -2.963 -28.838 1.00 30.31 127 ALA A CA 1
ATOM 1028 C C . ALA A 1 127 ? 20.322 -3.108 -27.323 1.00 30.31 127 ALA A C 1
ATOM 1030 O O . ALA A 1 127 ? 20.094 -2.156 -26.579 1.00 30.31 127 ALA A O 1
ATOM 1031 N N . ASP A 1 128 ? 20.752 -4.300 -26.916 1.00 36.03 128 ASP A N 1
ATOM 1032 C CA . ASP A 1 128 ? 21.281 -4.636 -25.591 1.00 36.03 128 ASP A CA 1
ATOM 1033 C C . ASP A 1 128 ? 20.276 -5.064 -24.501 1.00 36.03 128 ASP A C 1
ATOM 1035 O O . ASP A 1 128 ? 20.243 -4.547 -23.387 1.00 36.03 128 ASP A O 1
ATOM 1039 N N . THR A 1 129 ? 19.472 -6.092 -24.793 1.00 30.55 129 THR A N 1
ATOM 1040 C CA . THR A 1 129 ? 18.927 -6.964 -23.734 1.00 30.55 129 THR A CA 1
ATOM 1041 C C . THR A 1 129 ? 19.692 -8.283 -23.748 1.00 30.55 129 THR A C 1
ATOM 1043 O O . THR A 1 129 ? 19.285 -9.273 -24.350 1.00 30.55 129 THR A O 1
ATOM 1046 N N . GLY A 1 130 ? 20.873 -8.259 -23.128 1.00 27.64 130 GLY A N 1
ATOM 1047 C CA . GLY A 1 130 ? 21.752 -9.411 -22.963 1.00 27.64 130 GLY A CA 1
ATOM 1048 C C . GLY A 1 130 ? 21.103 -10.518 -22.135 1.00 27.64 130 GLY A C 1
ATOM 1049 O O . GLY A 1 130 ? 21.276 -10.589 -20.924 1.00 27.64 130 GLY A O 1
ATOM 1050 N N . TYR A 1 131 ? 20.395 -11.420 -22.808 1.00 26.36 131 TYR A N 1
ATOM 1051 C CA . TYR A 1 131 ? 20.199 -12.788 -22.346 1.00 26.36 131 TYR A CA 1
ATOM 1052 C C . TYR A 1 131 ? 21.336 -13.629 -22.938 1.00 26.36 131 TYR A C 1
ATOM 1054 O O . TYR A 1 131 ? 21.174 -14.317 -23.942 1.00 26.36 131 TYR A O 1
ATOM 1062 N N . LEU A 1 132 ? 22.526 -13.524 -22.348 1.00 29.08 132 LEU A N 1
ATOM 1063 C CA . LEU A 1 132 ? 23.569 -14.523 -22.548 1.00 29.08 132 LEU A CA 1
ATOM 1064 C C . LEU A 1 132 ? 23.484 -15.497 -21.382 1.00 29.08 132 LEU A C 1
ATOM 1066 O O . LEU A 1 132 ? 23.647 -15.127 -20.221 1.00 29.08 132 LEU A O 1
ATOM 1070 N N . ALA A 1 133 ? 23.195 -16.751 -21.714 1.00 34.66 133 ALA A N 1
ATOM 1071 C CA . ALA A 1 133 ? 23.501 -17.874 -20.853 1.00 34.66 133 ALA A CA 1
ATOM 1072 C C . ALA A 1 133 ? 24.984 -17.783 -20.464 1.00 34.66 133 ALA A C 1
ATOM 1074 O O . ALA A 1 133 ? 25.843 -17.790 -21.343 1.00 34.66 133 ALA A O 1
ATOM 1075 N N . VAL A 1 134 ? 25.288 -17.684 -19.170 1.00 27.19 134 VAL A N 1
ATOM 1076 C CA . VAL A 1 134 ? 26.662 -17.824 -18.682 1.00 27.19 134 VAL A CA 1
ATOM 1077 C C . VAL A 1 134 ? 26.664 -18.860 -17.572 1.00 27.19 134 VAL A C 1
ATOM 1079 O O . VAL A 1 134 ? 26.455 -18.578 -16.395 1.00 27.19 134 VAL A O 1
ATOM 1082 N N . THR A 1 135 ? 26.857 -20.102 -17.994 1.00 31.16 135 THR A N 1
ATOM 1083 C CA . THR A 1 135 ? 27.621 -21.072 -17.221 1.00 31.16 135 THR A CA 1
ATOM 1084 C C . THR A 1 135 ? 29.088 -20.626 -17.203 1.00 31.16 135 THR A C 1
ATOM 1086 O O . THR A 1 135 ? 29.619 -20.267 -18.249 1.00 31.16 135 THR A O 1
ATOM 1089 N N . GLU A 1 136 ? 29.710 -20.736 -16.026 1.00 30.88 136 GLU A N 1
ATOM 1090 C CA . GLU A 1 136 ? 31.156 -20.699 -15.720 1.00 30.88 136 GLU A CA 1
ATOM 1091 C C . GLU A 1 136 ? 31.803 -19.385 -15.216 1.00 30.88 136 GLU A C 1
ATOM 1093 O O . GLU A 1 136 ? 32.011 -18.415 -15.936 1.00 30.88 136 GLU A O 1
ATOM 1098 N N . ASN A 1 137 ? 32.168 -19.457 -13.925 1.00 37.72 137 ASN A N 1
ATOM 1099 C CA . ASN A 1 137 ? 33.410 -19.040 -13.260 1.00 37.72 137 ASN A CA 1
ATOM 1100 C C . ASN A 1 137 ? 34.087 -17.721 -13.654 1.00 37.72 137 ASN A C 1
ATOM 1102 O O . ASN A 1 137 ? 34.921 -17.697 -14.549 1.00 37.72 137 ASN A O 1
ATOM 1106 N N . PHE A 1 138 ? 33.921 -16.707 -12.800 1.00 27.12 138 PHE A N 1
ATOM 1107 C CA . PHE A 1 138 ? 34.973 -15.730 -12.498 1.00 27.12 138 PHE A CA 1
ATOM 1108 C C . PHE A 1 138 ? 34.927 -15.384 -11.003 1.00 27.12 138 PHE A C 1
ATOM 1110 O O . PHE A 1 138 ? 34.305 -14.414 -10.576 1.00 27.12 138 PHE A O 1
ATOM 1117 N N . ALA A 1 139 ? 35.566 -16.227 -10.193 1.00 30.00 139 ALA A N 1
ATOM 1118 C CA . ALA A 1 139 ? 36.073 -15.812 -8.896 1.00 30.00 139 ALA A CA 1
ATOM 1119 C C . ALA A 1 139 ? 37.420 -15.134 -9.155 1.00 30.00 139 ALA A C 1
ATOM 1121 O O . ALA A 1 139 ? 38.276 -15.758 -9.771 1.00 30.00 139 ALA A O 1
ATOM 1122 N N . ASP A 1 140 ? 37.566 -13.864 -8.774 1.00 29.33 140 ASP A N 1
ATOM 1123 C CA . ASP A 1 140 ? 38.718 -13.407 -7.993 1.00 29.33 140 ASP A CA 1
ATOM 1124 C C . ASP A 1 140 ? 38.648 -11.901 -7.680 1.00 29.33 140 ASP A C 1
ATOM 1126 O O . ASP A 1 140 ? 38.492 -11.045 -8.549 1.00 29.33 140 ASP A O 1
ATOM 1130 N N . THR A 1 141 ? 38.852 -11.613 -6.390 1.00 30.95 141 THR A N 1
ATOM 1131 C CA . THR A 1 141 ? 39.240 -10.336 -5.759 1.00 30.95 141 THR A CA 1
ATOM 1132 C C . THR A 1 141 ? 38.190 -9.232 -5.555 1.00 30.95 141 THR A C 1
ATOM 1134 O O . THR A 1 141 ? 38.153 -8.239 -6.273 1.00 30.95 141 THR A O 1
ATOM 1137 N N . VAL A 1 142 ? 37.455 -9.312 -4.434 1.00 27.42 142 VAL A N 1
ATOM 1138 C CA . VAL A 1 142 ? 37.153 -8.133 -3.592 1.00 27.42 142 VAL A CA 1
ATOM 1139 C C . VAL A 1 142 ? 37.268 -8.536 -2.115 1.00 27.42 142 VAL A C 1
ATOM 1141 O O . VAL A 1 142 ? 36.605 -9.465 -1.661 1.00 27.42 142 VAL A O 1
ATOM 1144 N N . ASP A 1 143 ? 38.144 -7.841 -1.394 1.00 27.91 143 ASP A N 1
ATOM 1145 C CA . ASP A 1 143 ? 38.453 -8.008 0.030 1.00 27.91 143 ASP A CA 1
ATOM 1146 C C . ASP A 1 143 ? 37.313 -7.456 0.918 1.00 27.91 143 ASP A C 1
ATOM 1148 O O . ASP A 1 143 ? 36.918 -6.295 0.795 1.00 27.91 143 ASP A O 1
ATOM 1152 N N . LEU A 1 144 ? 36.760 -8.304 1.792 1.00 31.30 144 LEU A N 1
ATOM 1153 C CA . LEU A 1 144 ? 35.551 -8.076 2.607 1.00 31.30 144 LEU A CA 1
ATOM 1154 C C . LEU A 1 144 ? 35.844 -7.561 4.033 1.00 31.30 144 LEU A C 1
ATOM 1156 O O . LEU A 1 144 ? 35.023 -7.717 4.936 1.00 31.30 144 LEU A O 1
ATOM 1160 N N . ALA A 1 145 ? 36.992 -6.933 4.281 1.00 26.72 145 ALA A N 1
ATOM 1161 C CA . ALA A 1 145 ? 37.422 -6.652 5.653 1.00 26.72 145 ALA A CA 1
ATOM 1162 C C . ALA A 1 145 ? 36.752 -5.461 6.385 1.00 26.72 145 ALA A C 1
ATOM 1164 O O . ALA A 1 145 ? 37.037 -5.284 7.563 1.00 26.72 145 ALA A O 1
ATOM 1165 N N . ASN A 1 146 ? 35.860 -4.656 5.785 1.00 30.02 146 ASN A N 1
ATOM 1166 C CA . ASN A 1 146 ? 35.403 -3.398 6.419 1.00 30.02 146 ASN A CA 1
ATOM 1167 C C . ASN A 1 146 ? 33.882 -3.131 6.422 1.00 30.02 146 ASN A C 1
ATOM 1169 O O . ASN A 1 146 ? 33.439 -2.030 6.103 1.00 30.02 146 ASN A O 1
ATOM 1173 N N . THR A 1 147 ? 33.062 -4.093 6.859 1.00 30.22 147 THR A N 1
ATOM 1174 C CA . THR A 1 147 ? 31.658 -3.813 7.258 1.00 30.22 147 THR A CA 1
ATOM 1175 C C . THR A 1 147 ? 31.262 -4.441 8.598 1.00 30.22 147 THR A C 1
ATOM 1177 O O . THR A 1 147 ? 30.108 -4.810 8.797 1.00 30.22 147 THR A O 1
ATOM 1180 N N . ASN A 1 148 ? 32.203 -4.545 9.540 1.00 30.72 148 ASN A N 1
ATOM 1181 C CA . ASN A 1 148 ? 31.952 -5.029 10.904 1.00 30.72 148 ASN A CA 1
ATOM 1182 C C . ASN A 1 148 ? 31.735 -3.893 11.914 1.00 30.72 148 ASN A C 1
ATOM 1184 O O . ASN A 1 148 ? 32.263 -3.951 13.019 1.00 30.72 148 ASN A O 1
ATOM 1188 N N . ASP A 1 149 ? 30.943 -2.873 11.570 1.00 28.27 149 ASP A N 1
ATOM 1189 C CA . ASP A 1 149 ? 30.586 -1.852 12.564 1.00 28.27 149 ASP A CA 1
ATOM 1190 C C . ASP A 1 149 ? 29.158 -1.305 12.417 1.00 28.27 149 ASP A C 1
ATOM 1192 O O . ASP A 1 149 ? 28.924 -0.106 12.377 1.00 28.27 149 ASP A O 1
ATOM 1196 N N . LEU A 1 150 ? 28.178 -2.212 12.313 1.00 34.81 150 LEU A N 1
ATOM 1197 C CA . LEU A 1 150 ? 26.766 -1.958 12.667 1.00 34.81 150 LEU A CA 1
ATOM 1198 C C . LEU A 1 150 ? 26.101 -3.178 13.352 1.00 34.81 150 LEU A C 1
ATOM 1200 O O . LEU A 1 150 ? 24.893 -3.197 13.581 1.00 34.81 150 LEU A O 1
ATOM 1204 N N . ALA A 1 151 ? 26.883 -4.191 13.744 1.00 28.70 151 ALA A N 1
ATOM 1205 C CA . ALA A 1 151 ? 26.410 -5.442 14.349 1.00 28.70 151 ALA A CA 1
ATOM 1206 C C . ALA A 1 151 ? 26.200 -5.356 15.877 1.00 28.70 151 ALA A C 1
ATOM 1208 O O . ALA A 1 151 ? 26.440 -6.322 16.599 1.00 28.70 151 ALA A O 1
ATOM 1209 N N . ALA A 1 152 ? 25.744 -4.208 16.385 1.00 28.75 152 ALA A N 1
ATOM 1210 C CA . ALA A 1 152 ? 25.513 -3.992 17.814 1.00 28.75 152 ALA A CA 1
ATOM 1211 C C . ALA A 1 152 ? 24.055 -3.638 18.147 1.00 28.75 152 ALA A C 1
ATOM 1213 O O . ALA A 1 152 ? 23.802 -2.855 19.049 1.00 28.75 152 ALA A O 1
ATOM 1214 N N . THR A 1 153 ? 23.077 -4.224 17.453 1.00 28.14 153 THR A N 1
ATOM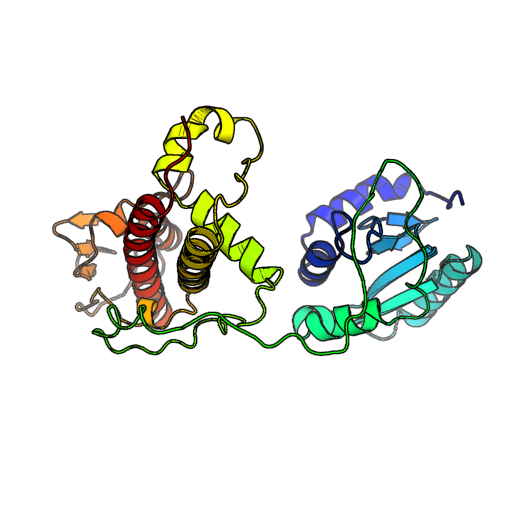 1215 C CA . THR A 1 153 ? 21.741 -4.475 18.025 1.00 28.14 153 THR A CA 1
ATOM 1216 C C . THR A 1 153 ? 21.211 -5.774 17.423 1.00 28.14 153 THR A C 1
ATOM 1218 O O . THR A 1 153 ? 20.972 -5.875 16.223 1.00 28.14 153 THR A O 1
ATOM 1221 N N . GLY A 1 154 ? 21.134 -6.824 18.240 1.00 29.52 154 GLY A N 1
ATOM 1222 C CA . GLY A 1 154 ? 20.767 -8.165 17.797 1.00 29.52 154 GLY A CA 1
ATOM 1223 C C . GLY A 1 154 ? 19.348 -8.213 17.237 1.00 29.52 154 GLY A C 1
ATOM 1224 O O . GLY A 1 154 ? 18.391 -8.166 17.996 1.00 29.52 154 GLY A O 1
ATOM 1225 N N . ASN A 1 155 ? 19.237 -8.320 15.915 1.00 29.06 155 ASN A N 1
ATOM 1226 C CA . ASN A 1 155 ? 18.098 -8.880 15.193 1.00 29.06 155 ASN A CA 1
ATOM 1227 C C . ASN A 1 155 ? 18.589 -9.269 13.796 1.00 29.06 155 ASN A C 1
ATOM 1229 O O . ASN A 1 155 ? 18.553 -8.475 12.857 1.00 29.06 155 ASN A O 1
ATOM 1233 N N . ALA A 1 156 ? 19.083 -10.501 13.667 1.00 29.02 156 ALA A N 1
ATOM 1234 C CA . ALA A 1 156 ? 19.360 -11.117 12.377 1.00 29.02 156 ALA A CA 1
ATOM 1235 C C . ALA A 1 156 ? 18.024 -11.421 11.681 1.00 29.02 156 ALA A C 1
ATOM 1237 O O . ALA A 1 156 ? 17.508 -12.534 11.732 1.00 29.02 156 ALA A O 1
ATOM 1238 N N . ILE A 1 157 ? 17.426 -10.397 11.076 1.00 32.47 157 ILE A N 1
ATOM 1239 C CA . ILE A 1 157 ? 16.391 -10.576 10.064 1.00 32.47 157 ILE A CA 1
ATOM 1240 C C . ILE A 1 157 ? 17.150 -10.990 8.813 1.00 32.47 157 ILE A C 1
ATOM 1242 O O . ILE A 1 157 ? 18.079 -10.291 8.416 1.00 32.47 157 ILE A O 1
ATOM 1246 N N . THR A 1 158 ? 16.796 -12.140 8.243 1.00 32.22 158 THR A N 1
ATOM 1247 C CA . THR A 1 158 ? 17.329 -12.654 6.980 1.00 32.22 158 THR A CA 1
ATOM 1248 C C . THR A 1 158 ? 17.130 -11.605 5.893 1.00 32.22 158 THR A C 1
ATOM 1250 O O . THR A 1 158 ? 16.093 -11.542 5.233 1.00 32.22 158 THR A O 1
ATOM 1253 N N . THR A 1 159 ? 18.122 -10.731 5.770 1.00 37.22 159 THR A N 1
ATOM 1254 C CA . THR A 1 159 ? 18.319 -9.824 4.660 1.00 37.22 159 THR A CA 1
ATOM 1255 C C . THR A 1 159 ? 18.337 -10.677 3.405 1.00 37.22 159 THR A C 1
ATOM 1257 O O . THR A 1 159 ? 18.908 -11.770 3.403 1.00 37.22 159 THR A O 1
ATOM 1260 N N . GLY A 1 160 ? 17.675 -10.210 2.343 1.00 37.06 160 GLY A N 1
ATOM 1261 C CA . GLY A 1 160 ? 17.885 -10.785 1.021 1.00 37.06 160 GLY A CA 1
ATOM 1262 C C . GLY A 1 160 ? 19.387 -10.939 0.835 1.00 37.06 160 GLY A C 1
ATOM 1263 O O . GLY A 1 160 ? 20.119 -9.972 1.048 1.00 37.06 160 GLY A O 1
ATOM 1264 N N . ASN A 1 161 ? 19.827 -12.180 0.604 1.00 38.75 161 ASN A N 1
ATOM 1265 C CA . ASN A 1 161 ? 21.232 -12.514 0.430 1.00 38.75 161 ASN A CA 1
ATOM 1266 C C . ASN A 1 161 ? 21.849 -11.437 -0.457 1.00 38.75 161 ASN A C 1
ATOM 1268 O O . ASN A 1 161 ? 21.437 -11.310 -1.611 1.00 38.75 161 ASN A O 1
ATOM 1272 N N . LEU A 1 162 ? 22.784 -10.652 0.088 1.00 41.22 162 LEU A N 1
ATOM 1273 C CA . LEU A 1 162 ? 23.680 -9.835 -0.717 1.00 41.22 162 LEU A CA 1
ATOM 1274 C C . LEU A 1 162 ? 24.299 -10.807 -1.714 1.00 41.22 162 LEU A C 1
ATOM 1276 O O . LEU A 1 162 ? 25.130 -11.635 -1.338 1.00 41.22 162 LEU A O 1
ATOM 1280 N N . LYS A 1 163 ? 23.799 -10.803 -2.950 1.00 48.62 163 LYS A N 1
ATOM 1281 C CA . LYS A 1 163 ? 24.304 -11.704 -3.972 1.00 48.62 163 LYS A CA 1
ATOM 1282 C C . LYS A 1 163 ? 25.705 -11.221 -4.290 1.00 48.62 163 LYS A C 1
ATOM 1284 O O . LYS A 1 163 ? 25.917 -10.122 -4.799 1.00 48.62 163 LYS A O 1
ATOM 1289 N N . THR A 1 164 ? 26.671 -12.039 -3.909 1.00 45.78 164 THR A N 1
ATOM 1290 C CA . THR A 1 164 ? 28.105 -11.779 -4.030 1.00 45.78 164 THR A CA 1
ATOM 1291 C C . THR A 1 164 ? 28.585 -11.740 -5.487 1.00 45.78 164 THR A C 1
ATOM 1293 O O . THR A 1 164 ? 29.755 -11.467 -5.726 1.00 45.78 164 THR A O 1
ATOM 1296 N N . ASP A 1 165 ? 27.693 -11.959 -6.459 1.00 52.62 165 ASP A N 1
ATOM 1297 C CA . ASP A 1 165 ? 27.965 -11.968 -7.901 1.00 52.62 165 ASP A CA 1
ATOM 1298 C C . ASP A 1 165 ? 27.717 -10.615 -8.601 1.00 52.62 165 ASP A C 1
ATOM 1300 O O . ASP A 1 165 ? 27.931 -10.488 -9.805 1.00 52.62 165 ASP A O 1
ATOM 1304 N N . GLY A 1 166 ? 27.276 -9.582 -7.872 1.00 57.53 166 GLY A N 1
ATOM 1305 C CA . GLY A 1 166 ? 27.002 -8.264 -8.452 1.00 57.53 166 GLY A CA 1
ATOM 1306 C C . GLY A 1 166 ? 25.744 -8.203 -9.326 1.00 57.53 166 GLY A C 1
ATOM 1307 O O . GLY A 1 166 ? 25.548 -7.200 -10.017 1.00 57.53 166 GLY A O 1
ATOM 1308 N N . THR A 1 167 ? 24.891 -9.230 -9.287 1.00 73.94 167 THR A N 1
ATOM 1309 C CA . THR A 1 167 ? 23.581 -9.236 -9.944 1.00 73.94 167 THR A CA 1
ATOM 1310 C C . THR A 1 167 ? 22.482 -8.723 -9.011 1.00 73.94 167 THR A C 1
ATOM 1312 O O . THR A 1 167 ? 22.570 -8.833 -7.789 1.00 73.94 167 THR A O 1
ATOM 1315 N N . PHE A 1 168 ? 21.425 -8.153 -9.588 1.00 81.56 168 PHE A N 1
ATOM 1316 C CA . PHE A 1 168 ? 20.211 -7.770 -8.869 1.00 81.56 168 PHE A CA 1
ATOM 1317 C C . PHE A 1 168 ? 18.995 -8.457 -9.492 1.00 81.56 168 PHE A C 1
ATOM 1319 O O . PHE A 1 168 ? 19.014 -8.928 -10.628 1.00 81.56 168 PHE A O 1
ATOM 1326 N N . THR A 1 169 ? 17.918 -8.523 -8.729 1.00 85.69 169 THR A N 1
ATOM 1327 C CA . THR A 1 169 ? 16.640 -9.118 -9.108 1.00 85.69 169 THR A CA 1
ATOM 1328 C C . THR A 1 169 ? 15.568 -8.034 -9.257 1.00 85.69 169 THR A C 1
ATOM 1330 O O . THR A 1 169 ? 15.760 -6.902 -8.805 1.00 85.69 169 THR A O 1
ATOM 1333 N N . PRO A 1 170 ? 14.400 -8.341 -9.849 1.00 90.38 170 PRO A N 1
ATOM 1334 C CA . PRO A 1 170 ? 13.313 -7.369 -9.944 1.00 90.38 170 PRO A CA 1
ATOM 1335 C C . PRO A 1 170 ? 12.860 -6.802 -8.590 1.00 90.38 170 PRO A C 1
ATOM 1337 O O . PRO A 1 170 ? 12.460 -5.639 -8.534 1.00 90.38 170 PRO A O 1
ATOM 1340 N N . ILE A 1 171 ? 12.946 -7.580 -7.497 1.00 89.50 171 ILE A N 1
ATOM 1341 C CA . ILE A 1 171 ? 12.584 -7.070 -6.166 1.00 89.50 171 ILE A CA 1
ATOM 1342 C C . ILE A 1 171 ? 13.599 -6.046 -5.657 1.00 89.50 171 ILE A C 1
ATOM 1344 O O . ILE A 1 171 ? 13.197 -5.075 -5.030 1.00 89.50 171 ILE A O 1
ATOM 1348 N N . ASP A 1 172 ? 14.878 -6.191 -6.007 1.00 91.62 172 ASP A N 1
ATOM 1349 C CA . ASP A 1 172 ? 15.905 -5.214 -5.642 1.00 91.62 172 ASP A CA 1
ATOM 1350 C C . ASP A 1 172 ? 15.653 -3.878 -6.353 1.00 91.62 172 ASP A C 1
ATOM 1352 O O . ASP A 1 172 ? 15.750 -2.817 -5.745 1.00 91.62 172 ASP A O 1
ATOM 1356 N N . ILE A 1 173 ? 15.236 -3.911 -7.625 1.00 92.25 173 ILE A N 1
ATOM 1357 C CA . ILE A 1 173 ? 14.840 -2.694 -8.353 1.00 92.25 173 ILE A CA 1
ATOM 1358 C C . ILE A 1 173 ? 13.603 -2.062 -7.711 1.00 92.25 173 ILE A C 1
ATOM 1360 O O . ILE A 1 173 ? 13.564 -0.844 -7.528 1.00 92.25 173 ILE A O 1
ATOM 1364 N N . LEU A 1 174 ? 12.595 -2.873 -7.364 1.00 93.75 174 LEU A N 1
ATOM 1365 C CA . LEU A 1 174 ? 11.402 -2.379 -6.680 1.00 93.75 174 LEU A CA 1
ATOM 1366 C C . LEU A 1 174 ? 11.780 -1.710 -5.361 1.00 93.75 174 LEU A C 1
ATOM 1368 O O . LEU A 1 174 ? 11.325 -0.600 -5.111 1.00 93.75 174 LEU A O 1
ATOM 1372 N N . ASP A 1 175 ? 12.617 -2.355 -4.551 1.00 95.88 175 ASP A N 1
ATOM 1373 C CA . ASP A 1 175 ? 13.044 -1.857 -3.248 1.00 95.88 175 ASP A CA 1
ATOM 1374 C C . ASP A 1 175 ? 13.877 -0.576 -3.395 1.00 95.88 175 ASP A C 1
ATOM 1376 O O . ASP A 1 175 ? 13.615 0.406 -2.701 1.00 95.88 175 ASP A O 1
ATOM 1380 N N . TYR A 1 176 ? 14.784 -0.508 -4.371 1.00 96.38 176 TYR A N 1
ATOM 1381 C CA . TYR A 1 176 ? 15.496 0.726 -4.711 1.00 96.38 176 TYR A CA 1
ATOM 1382 C C . TYR A 1 176 ? 14.534 1.874 -5.052 1.00 96.38 176 TYR A C 1
ATOM 1384 O O . TYR A 1 176 ? 14.607 2.952 -4.457 1.00 96.38 176 TYR A O 1
ATOM 1392 N N . ILE A 1 177 ? 13.595 1.642 -5.978 1.00 95.62 177 ILE A N 1
ATOM 1393 C CA . ILE A 1 177 ? 12.571 2.628 -6.351 1.00 95.62 177 ILE A CA 1
ATOM 1394 C C . ILE A 1 177 ? 11.758 3.026 -5.118 1.00 95.62 177 ILE A C 1
ATOM 1396 O O . ILE A 1 177 ? 11.492 4.208 -4.903 1.00 95.62 177 ILE A O 1
ATOM 1400 N N . TYR A 1 178 ? 11.384 2.054 -4.289 1.00 97.31 178 TYR A N 1
ATOM 1401 C CA . TYR A 1 178 ? 10.587 2.277 -3.096 1.00 97.31 178 TYR A CA 1
ATOM 1402 C C . TYR A 1 178 ? 11.300 3.193 -2.106 1.00 97.31 178 TYR A C 1
ATOM 1404 O O . TYR A 1 178 ? 10.675 4.124 -1.603 1.00 97.31 178 TYR A O 1
ATOM 1412 N N . ALA A 1 179 ? 12.601 2.988 -1.882 1.00 97.56 179 ALA A N 1
ATOM 1413 C CA . ALA A 1 179 ? 13.419 3.864 -1.054 1.00 97.56 179 ALA A CA 1
ATOM 1414 C C . ALA A 1 179 ? 13.432 5.295 -1.601 1.00 97.56 179 ALA A C 1
ATOM 1416 O O . ALA A 1 179 ? 13.061 6.222 -0.884 1.00 97.56 179 ALA A O 1
ATOM 1417 N N . ILE A 1 180 ? 13.764 5.482 -2.885 1.00 96.75 180 ILE A N 1
ATOM 1418 C CA . ILE A 1 180 ? 13.819 6.818 -3.498 1.00 96.75 180 ILE A CA 1
ATOM 1419 C C . ILE A 1 180 ? 12.472 7.535 -3.400 1.00 96.75 180 ILE A C 1
ATOM 1421 O O . ILE A 1 180 ? 12.407 8.692 -2.989 1.00 96.75 180 ILE A O 1
ATOM 1425 N N . LEU A 1 181 ? 11.373 6.850 -3.718 1.00 95.81 181 LEU A N 1
ATOM 1426 C CA . LEU A 1 181 ? 10.041 7.444 -3.637 1.00 95.81 181 LEU A CA 1
ATOM 1427 C C . LEU A 1 181 ? 9.603 7.734 -2.199 1.00 95.81 181 LEU A C 1
ATOM 1429 O O . LEU A 1 181 ? 8.603 8.427 -2.022 1.00 95.81 181 LEU A O 1
ATOM 1433 N N . HIS A 1 182 ? 10.308 7.232 -1.183 1.00 96.31 182 HIS A N 1
ATOM 1434 C CA . HIS A 1 182 ? 10.097 7.549 0.229 1.00 96.31 182 HIS A CA 1
ATOM 1435 C C . HIS A 1 182 ? 11.075 8.586 0.788 1.00 96.31 182 HIS A C 1
ATOM 1437 O O . HIS A 1 182 ? 10.840 9.042 1.899 1.00 96.31 182 HIS A O 1
ATOM 1443 N N . SER A 1 183 ? 12.077 9.036 0.030 1.00 96.88 183 SER A N 1
ATOM 1444 C CA . SER A 1 183 ? 12.960 10.146 0.418 1.00 96.88 183 SER A CA 1
ATOM 1445 C C . SER A 1 183 ? 12.168 11.460 0.584 1.00 96.88 183 SER A C 1
ATOM 1447 O O . SER A 1 183 ? 11.580 11.944 -0.395 1.00 96.88 183 SER A O 1
ATOM 1449 N N . PRO A 1 184 ? 12.127 12.071 1.788 1.00 95.31 184 PRO A N 1
ATOM 1450 C CA . PRO A 1 184 ? 11.599 13.421 1.974 1.00 95.31 184 PRO A CA 1
ATOM 1451 C C . PRO A 1 184 ? 12.277 14.451 1.066 1.00 95.31 184 PRO A C 1
ATOM 1453 O O . PRO A 1 184 ? 11.579 15.231 0.414 1.00 95.31 184 PRO A O 1
ATOM 1456 N N . ALA A 1 185 ? 13.610 14.422 0.970 1.00 95.31 185 ALA A N 1
ATOM 1457 C CA . ALA A 1 185 ? 14.372 15.339 0.126 1.00 95.31 185 ALA A CA 1
ATOM 1458 C C . ALA A 1 185 ? 13.968 15.242 -1.357 1.00 95.31 185 ALA A C 1
ATOM 1460 O O . ALA A 1 185 ? 13.752 16.268 -2.008 1.00 95.31 185 ALA A O 1
ATOM 1461 N N . TYR A 1 186 ? 13.793 14.025 -1.888 1.00 94.94 186 TYR A N 1
ATOM 1462 C CA . TYR A 1 186 ? 13.289 13.801 -3.248 1.00 94.94 186 TYR A CA 1
ATOM 1463 C C . TYR A 1 186 ? 11.886 14.388 -3.435 1.00 94.94 186 TYR A C 1
ATOM 1465 O O . TYR A 1 186 ? 11.636 15.138 -4.382 1.00 94.94 186 TYR A O 1
ATOM 1473 N N . ARG A 1 187 ? 10.961 14.057 -2.524 1.00 93.50 187 ARG A N 1
ATOM 1474 C CA . ARG A 1 187 ? 9.558 14.486 -2.613 1.00 93.50 187 ARG A CA 1
ATOM 1475 C C . ARG A 1 187 ? 9.419 16.000 -2.572 1.00 93.50 187 ARG A C 1
ATOM 1477 O O . ARG A 1 187 ? 8.607 16.536 -3.320 1.00 93.50 187 ARG A O 1
ATOM 1484 N N . GLU A 1 188 ? 10.189 16.677 -1.723 1.00 93.56 188 GLU A N 1
ATOM 1485 C CA . GLU A 1 188 ? 10.137 18.135 -1.628 1.00 93.56 188 GLU A CA 1
ATOM 1486 C C . GLU A 1 188 ? 10.763 18.790 -2.860 1.00 93.56 188 GLU A C 1
ATOM 1488 O O . GLU A 1 188 ? 10.160 19.689 -3.443 1.00 93.56 188 GLU A O 1
ATOM 1493 N N . LYS A 1 189 ? 11.912 18.289 -3.332 1.00 92.50 189 LYS A N 1
ATOM 1494 C CA . LYS A 1 189 ? 12.568 18.839 -4.521 1.00 92.50 189 LYS A CA 1
ATOM 1495 C C . LYS A 1 189 ? 11.689 18.763 -5.769 1.00 92.50 189 LYS A C 1
ATOM 1497 O O . LYS A 1 189 ? 11.600 19.729 -6.523 1.00 92.50 189 LYS A O 1
ATOM 1502 N N . TYR A 1 190 ? 11.053 17.618 -6.001 1.00 90.44 190 TYR A N 1
ATOM 1503 C CA . TYR A 1 190 ? 10.266 17.376 -7.213 1.00 90.44 190 TYR A CA 1
ATOM 1504 C C . TYR A 1 190 ? 8.761 17.584 -7.005 1.00 90.44 190 TYR A C 1
ATOM 1506 O O . TYR A 1 190 ? 7.968 17.197 -7.857 1.00 90.44 190 TYR A O 1
ATOM 1514 N N . LYS A 1 191 ? 8.343 18.212 -5.902 1.00 90.75 191 LYS A N 1
ATOM 1515 C CA . LYS A 1 191 ? 6.941 18.338 -5.475 1.00 90.75 191 LYS A CA 1
ATOM 1516 C C . LYS A 1 191 ? 5.986 18.831 -6.558 1.00 90.75 191 LYS A C 1
ATOM 1518 O O . LYS A 1 191 ? 4.939 18.226 -6.763 1.00 90.75 191 LYS A O 1
ATOM 1523 N N . GLU A 1 192 ? 6.332 19.916 -7.251 1.00 90.06 192 GLU A N 1
ATOM 1524 C CA . GLU A 1 192 ? 5.474 20.478 -8.304 1.00 90.06 192 GLU A CA 1
ATOM 1525 C C . GLU A 1 192 ? 5.374 19.548 -9.517 1.00 90.06 192 GLU A C 1
ATOM 1527 O O . GLU A 1 192 ? 4.295 19.364 -10.078 1.00 90.06 192 GLU A O 1
ATOM 1532 N N . PHE A 1 193 ? 6.473 18.879 -9.867 1.00 87.94 193 PHE A N 1
ATOM 1533 C CA . PHE A 1 193 ? 6.486 17.884 -10.935 1.00 87.94 193 PHE A CA 1
ATOM 1534 C C . PHE A 1 193 ? 5.648 16.648 -10.568 1.00 87.94 193 PHE A C 1
ATOM 1536 O O . PHE A 1 193 ? 4.781 16.240 -11.336 1.00 87.94 193 PHE A O 1
ATOM 1543 N N . LEU A 1 194 ? 5.810 16.115 -9.353 1.00 88.06 194 LEU A N 1
ATOM 1544 C CA . LEU A 1 194 ? 5.081 14.940 -8.854 1.00 88.06 194 LEU A CA 1
ATOM 1545 C C . LEU A 1 194 ? 3.557 15.136 -8.778 1.00 88.06 194 LEU A C 1
ATOM 1547 O O . LEU A 1 194 ? 2.815 14.158 -8.737 1.00 88.06 194 LEU A O 1
ATOM 1551 N N . LYS A 1 195 ? 3.072 16.384 -8.753 1.00 87.12 195 LYS A N 1
ATOM 1552 C CA . LYS A 1 195 ? 1.634 16.694 -8.840 1.00 87.12 195 LYS A CA 1
ATOM 1553 C C . LYS A 1 195 ? 1.065 16.524 -10.250 1.00 87.12 195 LYS A C 1
ATOM 1555 O O . LYS A 1 195 ? -0.150 16.415 -10.389 1.00 87.12 195 LYS A O 1
ATOM 1560 N N . THR A 1 196 ? 1.909 16.583 -11.278 1.00 83.50 196 THR A N 1
ATOM 1561 C CA . THR A 1 196 ? 1.484 16.743 -12.679 1.00 83.50 196 THR A CA 1
ATOM 1562 C C . THR A 1 196 ? 1.880 15.582 -13.580 1.00 83.50 196 THR A C 1
ATOM 1564 O O . THR A 1 196 ? 1.188 15.342 -14.566 1.00 83.50 196 THR A O 1
ATOM 1567 N N . ASP A 1 197 ? 2.937 14.844 -13.244 1.00 86.00 197 ASP A N 1
ATOM 1568 C CA . ASP A 1 197 ? 3.469 13.759 -14.071 1.00 86.00 197 ASP A CA 1
ATOM 1569 C C . ASP A 1 197 ? 3.963 12.582 -13.207 1.00 86.00 197 ASP A C 1
ATOM 1571 O O . ASP A 1 197 ? 4.081 12.676 -11.980 1.00 86.00 197 ASP A O 1
ATOM 1575 N N . PHE A 1 198 ? 4.241 11.446 -13.848 1.00 86.75 198 PHE A N 1
ATOM 1576 C CA . PHE A 1 198 ? 4.780 10.261 -13.189 1.00 86.75 198 PHE A CA 1
ATOM 1577 C C . PHE A 1 198 ? 6.174 10.526 -12.594 1.00 86.75 198 PHE A C 1
ATOM 1579 O O . PHE A 1 198 ? 7.001 11.199 -13.217 1.00 86.75 198 PHE A O 1
ATOM 1586 N N . PRO A 1 199 ? 6.485 9.956 -11.412 1.00 87.06 199 PRO A N 1
ATOM 1587 C CA . PRO A 1 199 ? 7.784 10.136 -10.780 1.00 87.06 199 PRO A CA 1
ATOM 1588 C C . PRO A 1 199 ? 8.911 9.577 -11.651 1.00 87.06 199 PRO A C 1
ATOM 1590 O O . PRO A 1 199 ? 8.835 8.455 -12.154 1.00 87.06 199 PRO A O 1
ATOM 1593 N N . ARG A 1 200 ? 9.995 10.345 -11.775 1.00 86.62 200 ARG A N 1
ATOM 1594 C CA . ARG A 1 200 ? 11.222 9.918 -12.456 1.00 86.62 200 ARG A CA 1
ATOM 1595 C C . ARG A 1 200 ? 12.269 9.549 -11.420 1.00 86.62 200 ARG A C 1
ATOM 1597 O O . ARG A 1 200 ? 12.725 10.410 -10.667 1.00 86.62 200 ARG A O 1
ATOM 1604 N N . VAL A 1 201 ? 12.634 8.276 -11.375 1.00 89.25 201 VAL A N 1
ATOM 1605 C CA . VAL A 1 201 ? 13.627 7.762 -10.428 1.00 89.25 201 VAL A CA 1
ATOM 1606 C C . VAL A 1 201 ? 15.017 7.894 -11.064 1.00 89.25 201 VAL A C 1
ATOM 1608 O O . VAL A 1 201 ? 15.198 7.419 -12.186 1.00 89.25 201 VAL A O 1
ATOM 1611 N N . PRO A 1 202 ? 15.984 8.563 -10.409 1.00 87.94 202 PRO A N 1
ATOM 1612 C CA . PRO A 1 202 ? 17.344 8.664 -10.918 1.00 87.94 202 PRO A CA 1
ATOM 1613 C C . PRO A 1 202 ? 18.014 7.291 -10.956 1.00 87.94 202 PRO A C 1
ATOM 1615 O O . PRO A 1 202 ? 17.692 6.405 -10.166 1.00 87.94 202 PRO A O 1
ATOM 1618 N N . TYR A 1 203 ? 18.978 7.130 -11.858 1.00 85.56 203 TYR A N 1
ATOM 1619 C CA . TYR A 1 203 ? 19.831 5.950 -11.847 1.00 85.56 203 TYR A CA 1
ATOM 1620 C C . TYR A 1 203 ? 20.769 5.973 -10.629 1.00 85.56 203 TYR A C 1
ATOM 1622 O O . TYR A 1 203 ? 21.204 7.052 -10.209 1.00 85.56 203 TYR A O 1
ATOM 1630 N N . PRO A 1 204 ? 21.121 4.804 -10.068 1.00 84.88 204 PRO A N 1
ATOM 1631 C CA . PRO A 1 204 ? 22.082 4.734 -8.977 1.00 84.88 204 PRO A CA 1
ATOM 1632 C C . PRO A 1 204 ? 23.453 5.267 -9.408 1.00 84.88 204 PRO A C 1
ATOM 1634 O O . PRO A 1 204 ? 23.946 4.938 -10.484 1.00 84.88 204 PRO A O 1
ATOM 1637 N N . THR A 1 205 ? 24.093 6.071 -8.557 1.00 82.56 205 THR A N 1
ATOM 1638 C CA . THR A 1 205 ? 25.398 6.687 -8.860 1.00 82.56 205 THR A CA 1
ATOM 1639 C C . THR A 1 205 ? 26.568 5.736 -8.632 1.00 82.56 205 THR A C 1
ATOM 1641 O O . THR A 1 205 ? 27.582 5.821 -9.319 1.00 82.56 205 THR A O 1
ATOM 1644 N N . ASN A 1 206 ? 26.446 4.833 -7.658 1.00 86.50 206 ASN A N 1
ATOM 1645 C CA . ASN A 1 206 ? 27.435 3.805 -7.363 1.00 86.50 206 ASN A CA 1
ATOM 1646 C C . ASN A 1 206 ? 26.769 2.573 -6.722 1.00 86.50 206 ASN A C 1
ATOM 1648 O O . ASN A 1 206 ? 25.671 2.657 -6.163 1.00 86.50 206 ASN A O 1
ATOM 1652 N N . LYS A 1 207 ? 27.460 1.428 -6.793 1.00 87.88 207 LYS A N 1
ATOM 1653 C CA . LYS A 1 207 ? 26.960 0.131 -6.307 1.00 87.88 207 LYS A CA 1
ATOM 1654 C C . LYS A 1 207 ? 26.687 0.120 -4.799 1.00 87.88 207 LYS A C 1
ATOM 1656 O O . LYS A 1 207 ? 25.711 -0.485 -4.370 1.00 87.88 207 LYS A O 1
ATOM 1661 N N . THR A 1 208 ? 27.518 0.789 -4.004 1.00 88.69 208 THR A N 1
ATOM 1662 C CA . THR A 1 208 ? 27.384 0.816 -2.540 1.00 88.69 208 THR A CA 1
ATOM 1663 C C . THR A 1 208 ? 26.094 1.516 -2.126 1.00 88.69 208 THR A C 1
ATOM 1665 O O . THR A 1 208 ? 25.271 0.938 -1.420 1.00 88.69 208 THR A O 1
ATOM 1668 N N . THR A 1 209 ? 25.871 2.729 -2.633 1.00 89.88 209 THR A N 1
ATOM 1669 C CA . THR A 1 209 ? 24.654 3.507 -2.382 1.00 89.88 209 THR A CA 1
ATOM 1670 C C . THR A 1 209 ? 23.413 2.790 -2.916 1.00 89.88 209 THR A C 1
ATOM 1672 O O . THR A 1 209 ? 22.378 2.806 -2.255 1.00 89.88 209 THR A O 1
ATOM 1675 N N . PHE A 1 210 ? 23.504 2.116 -4.071 1.00 92.12 210 PHE A N 1
ATOM 1676 C CA . PHE A 1 210 ? 22.409 1.291 -4.591 1.00 92.12 210 PHE A CA 1
ATOM 1677 C C . PHE A 1 210 ? 21.960 0.241 -3.570 1.00 92.12 210 PHE A C 1
ATOM 1679 O O . PHE A 1 210 ? 20.801 0.249 -3.167 1.00 92.12 210 PHE A O 1
ATOM 1686 N N . TRP A 1 211 ? 22.872 -0.615 -3.101 1.00 92.88 211 TRP A N 1
ATOM 1687 C CA . TRP A 1 211 ? 22.523 -1.700 -2.181 1.00 92.88 211 TRP A CA 1
ATOM 1688 C C . TRP A 1 211 ? 22.068 -1.208 -0.803 1.00 92.88 211 TRP A C 1
ATOM 1690 O O . TRP A 1 211 ? 21.165 -1.801 -0.215 1.00 92.88 211 TRP A O 1
ATOM 1700 N N . GLN A 1 212 ? 22.611 -0.089 -0.316 1.00 93.56 212 GLN A N 1
ATOM 1701 C CA . GLN A 1 212 ? 22.106 0.563 0.898 1.00 93.56 212 GLN A CA 1
ATOM 1702 C C . GLN A 1 212 ? 20.640 0.996 0.738 1.00 93.56 212 GLN A C 1
ATOM 1704 O O . GLN A 1 212 ? 19.814 0.747 1.616 1.00 93.56 212 GLN A O 1
ATOM 1709 N N . LEU A 1 213 ? 20.292 1.596 -0.404 1.00 95.44 213 LEU A N 1
ATOM 1710 C CA . LEU A 1 213 ? 18.919 2.010 -0.695 1.00 95.44 213 LEU A CA 1
ATOM 1711 C C . LEU A 1 213 ? 17.989 0.816 -0.919 1.00 95.44 213 LEU A C 1
ATOM 1713 O O . LEU A 1 213 ? 16.867 0.845 -0.426 1.00 95.44 213 LEU A O 1
ATOM 1717 N N . VAL A 1 214 ? 18.449 -0.254 -1.576 1.00 95.06 214 VAL A N 1
ATOM 1718 C CA . VAL A 1 214 ? 17.699 -1.519 -1.682 1.00 95.06 214 VAL A CA 1
ATOM 1719 C C . VAL A 1 214 ? 17.364 -2.057 -0.290 1.00 95.06 214 VAL A C 1
ATOM 1721 O O . VAL A 1 214 ? 16.213 -2.383 -0.008 1.00 95.06 214 VAL A O 1
ATOM 1724 N N . GLN A 1 215 ? 18.335 -2.088 0.626 1.00 94.50 215 GLN A N 1
ATOM 1725 C CA . GLN A 1 215 ? 18.115 -2.577 1.987 1.00 94.50 215 GLN A CA 1
ATOM 1726 C C . GLN A 1 215 ? 17.093 -1.723 2.757 1.00 94.50 215 GLN A C 1
ATOM 1728 O O . GLN A 1 215 ? 16.231 -2.267 3.454 1.00 94.50 215 GLN A O 1
ATOM 1733 N N . LEU A 1 216 ? 17.168 -0.393 2.644 1.00 95.94 216 LEU A N 1
ATOM 1734 C CA . LEU A 1 216 ? 16.211 0.522 3.276 1.00 95.94 216 LEU A CA 1
ATOM 1735 C C . LEU A 1 216 ? 14.811 0.403 2.654 1.00 95.94 216 LEU A C 1
ATOM 1737 O O . LEU A 1 216 ? 13.809 0.370 3.367 1.00 95.94 216 LEU A O 1
ATOM 1741 N N . GLY A 1 217 ? 14.736 0.278 1.330 1.00 97.38 217 GLY A N 1
ATOM 1742 C CA . GLY A 1 217 ? 13.495 0.082 0.588 1.00 97.38 217 GLY A CA 1
ATOM 1743 C C . GLY A 1 217 ? 12.798 -1.231 0.916 1.00 97.38 217 GLY A C 1
ATOM 1744 O O . GLY A 1 217 ? 11.585 -1.250 1.118 1.00 97.38 217 GLY A O 1
ATOM 1745 N N . SER A 1 218 ? 13.568 -2.307 1.072 1.00 95.12 218 SER A N 1
ATOM 1746 C CA . SER A 1 218 ? 13.059 -3.605 1.508 1.00 95.12 218 SER A CA 1
ATOM 1747 C C . SER A 1 218 ? 12.459 -3.535 2.912 1.00 95.12 218 SER A C 1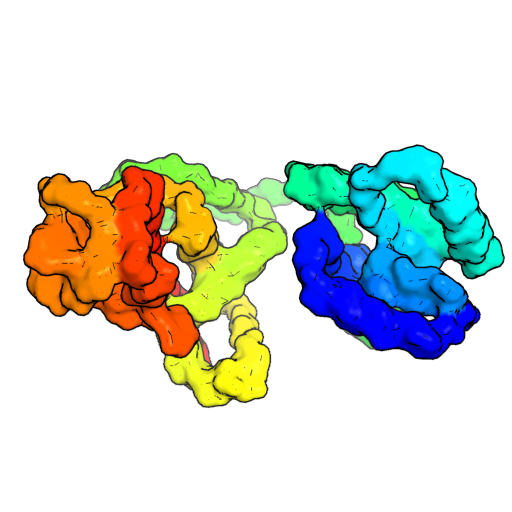
ATOM 1749 O O . SER A 1 218 ? 11.369 -4.061 3.144 1.00 95.12 218 SER A O 1
ATOM 1751 N N . GLN A 1 219 ? 13.121 -2.832 3.839 1.00 94.19 219 GLN A N 1
ATOM 1752 C CA . GLN A 1 219 ? 12.587 -2.588 5.181 1.00 94.19 219 GLN A CA 1
ATOM 1753 C C . GLN A 1 219 ? 11.275 -1.799 5.120 1.00 94.19 219 GLN A C 1
ATOM 1755 O O . GLN A 1 219 ? 10.290 -2.238 5.710 1.00 94.19 219 GLN A O 1
ATOM 1760 N N . LEU A 1 220 ? 11.231 -0.700 4.354 1.00 97.31 220 LEU A N 1
ATOM 1761 C CA . LEU A 1 220 ? 10.017 0.094 4.124 1.00 97.31 220 LEU A CA 1
ATOM 1762 C C . LEU A 1 220 ? 8.871 -0.766 3.564 1.00 97.31 220 LEU A C 1
ATOM 1764 O O . LEU A 1 220 ? 7.745 -0.708 4.055 1.00 97.31 220 LEU A O 1
ATOM 1768 N N . ARG A 1 221 ? 9.139 -1.602 2.556 1.00 97.25 221 ARG A N 1
ATOM 1769 C CA . ARG A 1 221 ? 8.127 -2.491 1.973 1.00 97.25 221 ARG A CA 1
ATOM 1770 C C . ARG A 1 221 ? 7.606 -3.498 2.999 1.00 97.25 221 ARG A C 1
ATOM 1772 O O . ARG A 1 221 ? 6.395 -3.637 3.143 1.00 97.25 221 ARG A O 1
ATOM 1779 N N . GLN A 1 222 ? 8.493 -4.168 3.735 1.00 92.19 222 GLN A N 1
ATOM 1780 C CA . GLN A 1 222 ? 8.114 -5.169 4.739 1.00 92.19 222 GLN A CA 1
ATOM 1781 C C . GLN A 1 222 ? 7.298 -4.571 5.894 1.00 92.19 222 GLN A C 1
ATOM 1783 O O . GLN A 1 222 ? 6.349 -5.203 6.361 1.00 92.19 222 GLN A O 1
ATOM 1788 N N . ILE A 1 223 ? 7.619 -3.354 6.357 1.00 93.50 223 ILE A N 1
ATOM 1789 C CA . ILE A 1 223 ? 6.812 -2.694 7.397 1.00 93.50 223 ILE A CA 1
ATOM 1790 C C . ILE A 1 223 ? 5.440 -2.269 6.865 1.00 93.50 223 ILE A C 1
ATOM 1792 O O . ILE A 1 223 ? 4.459 -2.379 7.593 1.00 93.50 223 ILE A O 1
ATOM 1796 N N . HIS A 1 224 ? 5.330 -1.850 5.600 1.00 95.31 224 HIS A N 1
ATOM 1797 C CA . HIS A 1 224 ? 4.045 -1.471 5.004 1.00 95.31 224 HIS A CA 1
ATOM 1798 C C . HIS A 1 224 ? 3.145 -2.673 4.695 1.00 95.31 224 HIS A C 1
ATOM 1800 O O . HIS A 1 224 ? 1.923 -2.535 4.705 1.00 95.31 224 HIS A O 1
ATOM 1806 N N . LEU A 1 225 ? 3.731 -3.853 4.481 1.00 91.19 225 LEU A N 1
ATOM 1807 C CA . LEU A 1 225 ? 3.008 -5.128 4.423 1.00 91.19 225 LEU A CA 1
ATOM 1808 C C . LEU A 1 225 ? 2.679 -5.691 5.818 1.00 91.19 225 LEU A C 1
ATOM 1810 O O . LEU A 1 225 ? 1.965 -6.683 5.923 1.00 91.19 225 LEU A O 1
ATOM 1814 N N . LEU A 1 226 ? 3.165 -5.050 6.889 1.00 86.75 226 LEU A N 1
ATOM 1815 C CA . LEU A 1 226 ? 3.076 -5.517 8.279 1.00 86.75 226 LEU A CA 1
ATOM 1816 C C . LEU A 1 226 ? 3.720 -6.900 8.516 1.00 86.75 226 LEU A C 1
ATOM 1818 O O . LEU A 1 226 ? 3.367 -7.596 9.470 1.00 86.75 226 LEU A O 1
ATOM 1822 N N . GLU A 1 227 ? 4.676 -7.280 7.667 1.00 85.44 227 GLU A N 1
ATOM 1823 C CA . GLU A 1 227 ? 5.400 -8.559 7.713 1.00 85.44 227 GLU A CA 1
ATOM 1824 C C . GLU A 1 227 ? 6.670 -8.475 8.570 1.00 85.44 227 GLU A C 1
ATOM 1826 O O . GLU A 1 227 ? 7.147 -9.484 9.086 1.00 85.44 227 GLU A O 1
ATOM 1831 N N . SER A 1 228 ? 7.216 -7.268 8.756 1.00 82.88 228 SER A N 1
ATOM 1832 C CA . SER A 1 228 ? 8.410 -7.070 9.579 1.00 82.88 228 SER A CA 1
ATOM 1833 C C . SER A 1 228 ? 8.141 -7.400 11.059 1.00 82.88 228 SER A C 1
ATOM 1835 O O . SER A 1 228 ? 7.188 -6.874 11.645 1.00 82.88 228 SER A O 1
ATOM 1837 N N . PRO A 1 229 ? 9.016 -8.169 11.736 1.00 81.56 229 PRO A N 1
ATOM 1838 C CA . PRO A 1 229 ? 8.925 -8.390 13.181 1.00 81.56 229 PRO A CA 1
ATOM 1839 C C . PRO A 1 229 ? 8.912 -7.086 13.990 1.00 81.56 229 PRO A C 1
ATOM 1841 O O . PRO A 1 229 ? 8.295 -7.029 15.054 1.00 81.56 229 PRO A O 1
ATOM 1844 N N . VAL A 1 230 ? 9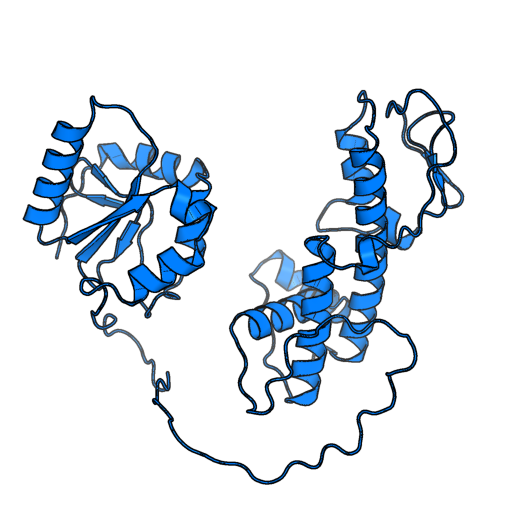.530 -6.019 13.468 1.00 82.69 230 VAL A N 1
ATOM 1845 C CA . VAL A 1 230 ? 9.639 -4.727 14.157 1.00 82.69 230 VAL A CA 1
ATOM 1846 C C . VAL A 1 230 ? 8.269 -4.098 14.423 1.00 82.69 230 VAL A C 1
ATOM 1848 O O . VAL A 1 230 ? 8.077 -3.479 15.463 1.00 82.69 230 VAL A O 1
ATOM 1851 N N . VAL A 1 231 ? 7.279 -4.316 13.545 1.00 85.00 231 VAL A N 1
ATOM 1852 C CA . VAL A 1 231 ? 5.926 -3.769 13.756 1.00 85.00 231 VAL A CA 1
ATOM 1853 C C . VAL A 1 231 ? 5.113 -4.583 14.761 1.00 85.00 231 VAL A C 1
ATOM 1855 O O . VAL A 1 231 ? 4.079 -4.121 15.236 1.00 85.00 231 VAL A O 1
ATOM 1858 N N . SER A 1 232 ? 5.578 -5.787 15.104 1.00 79.75 232 SER A N 1
ATOM 1859 C CA . SER A 1 232 ? 4.988 -6.620 16.157 1.00 79.75 232 SER A CA 1
ATOM 1860 C C . SER A 1 232 ? 5.568 -6.307 17.543 1.00 79.75 232 SER A C 1
ATOM 1862 O O . SER A 1 232 ? 5.002 -6.732 18.547 1.00 79.75 232 SER A O 1
ATOM 1864 N N . ALA A 1 233 ? 6.648 -5.522 17.619 1.00 81.81 233 ALA A N 1
ATOM 1865 C CA . ALA A 1 233 ? 7.132 -4.936 18.863 1.00 81.81 233 ALA A CA 1
ATOM 1866 C C . ALA A 1 233 ? 6.295 -3.690 19.198 1.00 81.81 233 ALA A C 1
ATOM 1868 O O . ALA A 1 233 ? 6.622 -2.568 18.813 1.00 81.81 233 ALA A O 1
ATOM 1869 N N . TYR A 1 234 ? 5.164 -3.891 19.877 1.00 78.88 234 TYR A N 1
ATOM 1870 C CA . TYR A 1 234 ? 4.234 -2.808 20.189 1.00 78.88 234 TYR A CA 1
ATOM 1871 C C . TYR A 1 234 ? 4.890 -1.697 21.014 1.00 78.88 234 TYR A C 1
ATOM 1873 O O . TYR A 1 234 ? 5.261 -1.892 22.168 1.00 78.88 234 TYR A O 1
ATOM 1881 N N . ILE A 1 235 ? 4.961 -0.500 20.427 1.00 86.38 235 ILE A N 1
ATOM 1882 C CA . ILE A 1 235 ? 5.442 0.717 21.102 1.00 86.38 235 ILE A CA 1
ATOM 1883 C C . ILE A 1 235 ? 4.340 1.426 21.907 1.00 86.38 235 ILE A C 1
ATOM 1885 O O . ILE A 1 235 ? 4.608 2.342 22.679 1.00 86.38 235 ILE A O 1
ATOM 1889 N N . THR A 1 236 ? 3.091 1.000 21.721 1.00 90.00 236 THR A N 1
ATOM 1890 C CA . THR A 1 236 ? 1.898 1.543 22.378 1.00 90.00 236 THR A CA 1
ATOM 1891 C C . THR A 1 236 ? 1.333 0.557 23.395 1.00 90.00 236 THR A C 1
ATOM 1893 O O . THR A 1 236 ? 1.649 -0.631 23.371 1.00 90.00 236 THR A O 1
ATOM 1896 N N . GLN A 1 237 ? 0.456 1.036 24.275 1.00 87.94 237 GLN A N 1
ATOM 1897 C CA . GLN A 1 237 ? -0.293 0.193 25.216 1.00 87.94 237 GLN A CA 1
ATOM 1898 C C . GLN A 1 237 ? -1.790 0.483 25.117 1.00 87.94 237 GLN A C 1
ATOM 1900 O O . GLN A 1 237 ? -2.178 1.595 24.770 1.00 87.94 237 GLN A O 1
ATOM 1905 N N . TYR A 1 238 ? -2.635 -0.479 25.485 1.00 91.81 238 TYR A N 1
ATOM 1906 C CA . TYR A 1 238 ? -4.086 -0.294 25.572 1.00 91.81 238 TYR A CA 1
ATOM 1907 C C . TYR A 1 238 ? -4.582 -0.728 26.966 1.00 91.81 238 TYR A C 1
ATOM 1909 O O . TYR A 1 238 ? -5.032 -1.859 27.142 1.00 91.81 238 TYR A O 1
ATOM 1917 N N . PRO A 1 239 ? -4.398 0.120 28.001 1.00 90.94 239 PRO A N 1
ATOM 1918 C CA . PRO A 1 239 ? -4.447 -0.331 29.395 1.00 90.94 239 PRO A CA 1
ATOM 1919 C C . PRO A 1 239 ? -5.852 -0.356 30.016 1.00 90.94 239 PRO A C 1
ATOM 1921 O O . PRO A 1 239 ? -6.046 -0.993 31.049 1.00 90.94 239 PRO A O 1
ATOM 1924 N N . ILE A 1 240 ? -6.825 0.355 29.437 1.00 91.44 240 ILE A N 1
ATOM 1925 C CA . ILE A 1 240 ? -8.146 0.547 30.051 1.00 91.44 240 ILE A CA 1
ATOM 1926 C C . ILE A 1 240 ? -9.161 -0.429 29.449 1.00 91.44 240 ILE A C 1
ATOM 1928 O O . ILE A 1 240 ? -9.515 -0.327 28.271 1.00 91.44 240 ILE A O 1
ATOM 1932 N N . GLN A 1 241 ? -9.665 -1.349 30.273 1.00 86.38 241 GLN A N 1
ATOM 1933 C CA . GLN A 1 241 ? -10.778 -2.230 29.908 1.00 86.38 241 GLN A CA 1
ATOM 1934 C C . GLN A 1 241 ? -12.100 -1.452 29.821 1.00 86.38 241 GLN A C 1
ATOM 1936 O O . GLN A 1 241 ? -12.289 -0.444 30.500 1.00 86.38 241 GLN A O 1
ATOM 1941 N N . GLY A 1 242 ? -13.030 -1.921 28.989 1.00 92.12 242 GLY A N 1
ATOM 1942 C CA . GLY A 1 242 ? -14.308 -1.247 28.766 1.00 92.12 242 GLY A CA 1
ATOM 1943 C C . GLY A 1 242 ? -15.035 -1.766 27.530 1.00 92.12 242 GLY A C 1
ATOM 1944 O O . GLY A 1 242 ? -14.777 -2.880 27.078 1.00 92.12 242 GLY A O 1
ATOM 1945 N N . SER A 1 243 ? -15.941 -0.952 26.981 1.00 94.56 243 SER A N 1
ATOM 1946 C CA . SER A 1 243 ? -16.788 -1.335 25.841 1.00 94.56 243 SER A CA 1
ATOM 1947 C C . SER A 1 243 ? -16.022 -1.511 24.531 1.00 94.56 243 SER A C 1
ATOM 1949 O O . SER A 1 243 ? -16.542 -2.139 23.614 1.00 94.56 243 SER A O 1
ATOM 1951 N N . ASN A 1 244 ? -14.822 -0.930 24.422 1.00 95.69 244 ASN A N 1
ATOM 1952 C CA . ASN A 1 244 ? -14.024 -0.819 23.198 1.00 95.69 244 ASN A CA 1
ATOM 1953 C C . ASN A 1 244 ? -14.766 -0.138 22.038 1.00 95.69 244 ASN A C 1
ATOM 1955 O O . ASN A 1 244 ? -14.369 -0.271 20.882 1.00 95.69 244 ASN A O 1
ATOM 1959 N N . GLU A 1 245 ? -15.844 0.590 22.325 1.00 97.50 245 GLU A N 1
ATOM 1960 C CA . GLU A 1 245 ? -16.616 1.292 21.308 1.00 97.50 245 GLU A CA 1
ATOM 1961 C C . GLU A 1 245 ? -15.926 2.601 20.920 1.00 97.50 245 GLU A C 1
ATOM 1963 O O . GLU A 1 245 ? -15.603 3.433 21.777 1.00 97.50 245 GLU A O 1
ATOM 1968 N N . VAL A 1 246 ? -15.719 2.797 19.618 1.00 97.50 246 VAL A N 1
ATOM 1969 C CA . VAL A 1 246 ? -15.148 4.027 19.068 1.00 97.50 246 VAL A CA 1
ATOM 1970 C C . VAL A 1 246 ? -16.250 5.071 18.918 1.00 97.50 246 VAL A C 1
ATOM 1972 O O . VAL A 1 246 ? -17.101 4.964 18.041 1.00 97.50 246 VAL A O 1
ATOM 1975 N N . THR A 1 247 ? -16.226 6.125 19.727 1.00 96.88 247 THR A N 1
ATOM 1976 C CA . THR A 1 247 ? -17.270 7.164 19.729 1.00 96.88 247 THR A CA 1
ATOM 1977 C C . THR A 1 247 ? -16.709 8.530 19.355 1.00 96.88 247 THR A C 1
ATOM 1979 O O . THR A 1 247 ? -17.073 9.104 18.323 1.00 96.88 247 THR A O 1
ATOM 1982 N N . LYS A 1 248 ? -15.792 9.054 20.168 1.00 93.69 248 LYS A N 1
ATOM 1983 C CA . LYS A 1 248 ? -15.151 10.353 19.973 1.00 93.69 248 LYS A CA 1
ATOM 1984 C C . LYS A 1 248 ? -13.646 10.193 20.102 1.00 93.69 248 LYS A C 1
ATOM 1986 O O . LYS A 1 248 ? -13.148 9.823 21.159 1.00 93.69 248 LYS A O 1
ATOM 1991 N N . LEU A 1 249 ? -12.949 10.526 19.020 1.00 96.00 249 LEU A N 1
ATOM 1992 C CA . LEU A 1 249 ? -11.495 10.531 19.002 1.00 96.00 249 LEU A CA 1
ATOM 1993 C C . LEU A 1 249 ? -10.962 11.814 19.633 1.00 96.00 249 LEU A C 1
ATOM 1995 O O . LEU A 1 249 ? -11.443 12.904 19.314 1.00 96.00 249 LEU A O 1
ATOM 1999 N N . ASN A 1 250 ? -9.957 11.676 20.489 1.00 96.88 250 ASN A N 1
ATOM 2000 C CA . ASN A 1 250 ? -9.162 12.784 21.008 1.00 96.88 250 ASN A CA 1
ATOM 2001 C C . ASN A 1 250 ? -7.699 12.351 21.086 1.00 96.88 250 ASN A C 1
ATOM 2003 O O . ASN A 1 250 ? -7.421 11.202 21.421 1.00 96.88 250 ASN A O 1
ATOM 2007 N N . TYR A 1 251 ? -6.776 13.261 20.792 1.00 97.81 251 TYR A N 1
ATOM 2008 C CA . TYR A 1 251 ? -5.354 13.021 20.989 1.00 97.81 251 TYR A CA 1
ATOM 2009 C C . TYR A 1 251 ? -4.792 14.067 21.942 1.00 97.81 251 TYR A C 1
ATOM 2011 O O . TYR A 1 251 ? -4.801 15.254 21.626 1.00 97.81 251 TYR A O 1
ATOM 2019 N N . GLU A 1 252 ? -4.302 13.628 23.097 1.00 97.06 252 GLU A N 1
ATOM 2020 C CA . GLU A 1 252 ? -3.601 14.494 24.046 1.00 97.06 252 GLU A CA 1
ATOM 2021 C C . GLU A 1 252 ? -2.461 13.726 24.710 1.00 97.06 252 GLU A C 1
ATOM 2023 O O . GLU A 1 252 ? -2.614 12.554 25.048 1.00 97.06 252 GLU A O 1
ATOM 2028 N N . ASN A 1 253 ? -1.319 14.383 24.927 1.00 95.62 253 ASN A N 1
ATOM 2029 C CA . ASN A 1 253 ? -0.221 13.858 25.749 1.00 95.62 253 ASN A CA 1
ATOM 2030 C C . ASN A 1 253 ? 0.204 12.413 25.395 1.00 95.62 253 ASN A C 1
ATOM 2032 O O . ASN A 1 253 ? 0.415 11.585 26.281 1.00 95.62 253 ASN A O 1
ATOM 2036 N N . GLY A 1 254 ? 0.281 12.086 24.097 1.00 96.25 254 GLY A N 1
ATOM 2037 C CA . GLY A 1 254 ? 0.649 10.746 23.618 1.00 96.25 254 GLY A CA 1
ATOM 2038 C C . GLY A 1 254 ? -0.443 9.682 23.784 1.00 96.25 254 GLY A C 1
ATOM 2039 O O . GLY A 1 254 ? -0.163 8.489 23.667 1.00 96.25 254 GLY A O 1
ATOM 2040 N N . LYS A 1 255 ? -1.686 10.084 24.072 1.00 98.31 255 LYS A N 1
ATOM 2041 C CA . LYS A 1 255 ? -2.846 9.199 24.205 1.00 98.31 255 LYS A CA 1
ATOM 2042 C C . LYS A 1 255 ? -3.841 9.451 23.084 1.00 98.31 255 LYS A C 1
ATOM 2044 O O . LYS A 1 255 ? -4.332 10.566 22.941 1.00 98.31 255 LYS A O 1
ATOM 2049 N N . VAL A 1 256 ? -4.185 8.405 22.335 1.00 98.38 256 VAL A N 1
ATOM 2050 C CA . VAL A 1 256 ? -5.294 8.422 21.371 1.00 98.38 256 VAL A CA 1
ATOM 2051 C C . VAL A 1 256 ? -6.515 7.798 22.029 1.00 98.38 256 VAL A C 1
ATOM 2053 O O . VAL A 1 256 ? -6.626 6.576 22.118 1.00 98.38 256 VAL A O 1
ATOM 2056 N N . PHE A 1 257 ? -7.428 8.637 22.492 1.00 98.38 257 PHE A N 1
ATOM 2057 C CA . PHE A 1 257 ? -8.715 8.226 23.030 1.00 98.38 257 PHE A CA 1
ATOM 2058 C C . PHE A 1 257 ? -9.636 7.758 21.910 1.00 98.38 257 PHE A C 1
ATOM 2060 O O . PHE A 1 257 ? -9.761 8.432 20.887 1.00 98.38 257 PHE A O 1
ATOM 2067 N N . ILE A 1 258 ? -10.297 6.619 22.120 1.00 98.00 258 ILE A N 1
ATOM 2068 C CA . ILE A 1 258 ? -11.362 6.130 21.232 1.00 98.00 258 ILE A CA 1
ATOM 2069 C C . ILE A 1 258 ? -12.759 6.495 21.754 1.00 98.00 258 ILE A C 1
ATOM 2071 O O . ILE A 1 258 ? -13.722 6.535 20.987 1.00 98.00 258 ILE A O 1
ATOM 2075 N N . ASN A 1 259 ? -12.862 6.775 23.054 1.00 97.00 259 ASN A N 1
ATOM 2076 C CA . ASN A 1 259 ? -14.050 7.241 23.761 1.00 97.00 259 ASN A CA 1
ATOM 2077 C C . ASN A 1 259 ? -13.623 8.037 25.014 1.00 97.00 259 ASN A C 1
ATOM 2079 O O . ASN A 1 259 ? -12.463 8.424 25.137 1.00 97.00 259 ASN A O 1
ATOM 2083 N N . SER A 1 260 ? -14.539 8.317 25.945 1.00 96.38 260 SER A N 1
ATOM 2084 C CA . SER A 1 260 ? -14.248 9.142 27.129 1.00 96.38 260 SER A CA 1
ATOM 2085 C C . SER A 1 260 ? -13.285 8.511 28.141 1.00 96.38 260 SER A C 1
ATOM 2087 O O . SER A 1 260 ? -12.782 9.229 29.000 1.00 96.38 260 SER A O 1
ATOM 2089 N N . THR A 1 261 ? -13.048 7.196 28.091 1.00 95.88 261 THR A N 1
ATOM 2090 C CA . THR A 1 261 ? -12.255 6.477 29.105 1.00 95.88 261 THR A CA 1
ATOM 2091 C C . THR A 1 261 ? -11.102 5.667 28.517 1.00 95.88 261 THR A C 1
ATOM 2093 O O . THR A 1 261 ? -10.044 5.582 29.138 1.00 95.88 261 THR A O 1
ATOM 2096 N N . GLN A 1 262 ? -11.273 5.084 27.331 1.00 97.75 262 GLN A N 1
ATOM 2097 C CA . GLN A 1 262 ? -10.324 4.150 26.730 1.00 97.75 262 GLN A CA 1
ATOM 2098 C C . GLN A 1 262 ? -9.445 4.819 25.676 1.00 97.75 262 GLN A C 1
ATOM 2100 O O . GLN A 1 262 ? -9.917 5.607 24.850 1.00 97.75 262 GLN A O 1
ATOM 2105 N N . TYR A 1 263 ? -8.157 4.472 25.691 1.00 98.25 263 TYR A N 1
ATOM 2106 C CA . TYR A 1 263 ? -7.148 5.069 24.825 1.00 98.25 263 TYR A CA 1
ATOM 2107 C C . TYR A 1 263 ? -5.984 4.122 24.522 1.00 98.25 263 TYR A C 1
ATOM 2109 O O . TYR A 1 263 ? -5.643 3.251 25.323 1.00 98.25 263 TYR A O 1
ATOM 2117 N N . PHE A 1 264 ? -5.323 4.368 23.391 1.00 98.00 264 PHE A N 1
ATOM 2118 C CA . PHE A 1 264 ? -3.979 3.870 23.109 1.00 98.00 264 PHE A CA 1
ATOM 2119 C C . PHE A 1 264 ? -2.954 4.834 23.711 1.00 98.00 264 PHE A C 1
ATOM 2121 O O . PHE A 1 264 ? -2.965 6.020 23.389 1.00 98.00 264 PHE A O 1
ATOM 2128 N N . ALA A 1 265 ? -2.093 4.346 24.600 1.00 95.81 265 ALA A N 1
ATOM 2129 C CA . ALA A 1 265 ? -1.025 5.102 25.247 1.00 95.81 265 ALA A CA 1
ATOM 2130 C C . ALA A 1 265 ? 0.278 5.047 24.439 1.00 95.81 265 ALA A C 1
ATOM 2132 O O . ALA A 1 265 ? 0.490 4.109 23.668 1.00 95.81 265 ALA A O 1
ATOM 2133 N N . ASN A 1 266 ? 1.171 6.006 24.694 1.00 96.19 266 ASN A N 1
ATOM 2134 C CA . ASN A 1 266 ? 2.502 6.117 24.088 1.00 96.19 266 ASN A CA 1
ATOM 2135 C C . ASN A 1 266 ? 2.471 6.189 22.552 1.00 96.19 266 ASN A C 1
ATOM 2137 O O . ASN A 1 266 ? 3.380 5.704 21.887 1.00 96.19 266 ASN A O 1
ATOM 2141 N N . VAL A 1 267 ? 1.418 6.775 21.977 1.00 97.75 267 VAL A N 1
ATOM 2142 C CA . VAL A 1 267 ? 1.331 7.007 20.533 1.00 97.75 267 VAL A CA 1
ATOM 2143 C C . VAL A 1 267 ? 2.234 8.195 20.186 1.00 97.75 267 VAL A C 1
ATOM 2145 O O . VAL A 1 267 ? 1.973 9.293 20.681 1.00 97.75 267 VAL A O 1
ATOM 2148 N N . PRO A 1 268 ? 3.280 8.021 19.357 1.00 96.88 268 PRO A N 1
ATOM 2149 C CA . PRO A 1 268 ? 4.148 9.129 18.975 1.00 96.88 268 PRO A CA 1
ATOM 2150 C C . PRO A 1 268 ? 3.391 10.173 18.136 1.00 96.88 268 PRO A C 1
ATOM 2152 O O . PRO A 1 268 ? 2.650 9.782 17.226 1.00 96.88 268 PRO A O 1
ATOM 2155 N N . PRO A 1 269 ? 3.616 11.488 18.349 1.00 97.19 269 PRO A N 1
ATOM 2156 C CA . PRO A 1 269 ? 3.037 12.532 17.500 1.00 97.19 269 PRO A CA 1
ATOM 2157 C C . PRO A 1 269 ? 3.384 12.331 16.023 1.00 97.19 269 PRO A C 1
ATOM 2159 O O . PRO A 1 269 ? 2.516 12.430 15.165 1.00 97.19 269 PRO A O 1
ATOM 2162 N N . THR A 1 270 ? 4.622 11.925 15.739 1.00 96.06 270 THR A N 1
ATOM 2163 C CA . THR A 1 270 ? 5.122 11.593 14.397 1.00 96.06 270 THR A CA 1
ATOM 2164 C C . THR A 1 270 ? 4.289 10.532 13.687 1.00 96.06 270 THR A C 1
ATOM 2166 O O . THR A 1 270 ? 4.078 10.650 12.486 1.00 96.06 270 THR A O 1
ATOM 2169 N N . ALA A 1 271 ? 3.782 9.525 14.404 1.00 96.88 271 ALA A N 1
ATOM 2170 C CA . ALA A 1 271 ? 2.911 8.494 13.839 1.00 96.88 271 ALA A CA 1
ATOM 2171 C C . ALA A 1 271 ? 1.454 8.970 13.718 1.00 96.88 271 ALA A C 1
ATOM 2173 O O . ALA A 1 271 ? 0.784 8.677 12.728 1.00 96.88 271 ALA A O 1
ATOM 2174 N N . TRP A 1 272 ? 0.956 9.719 14.707 1.00 97.62 272 TRP A N 1
ATOM 2175 C CA . TRP A 1 272 ? -0.410 10.256 14.703 1.00 97.62 272 TRP A CA 1
ATOM 2176 C C . TRP A 1 272 ? -0.637 11.303 13.605 1.00 97.62 272 TRP A C 1
ATOM 2178 O O . TRP A 1 272 ? -1.710 11.360 12.997 1.00 97.62 272 TRP A O 1
ATOM 2188 N N . GLU A 1 273 ? 0.381 12.124 13.355 1.00 97.00 273 GLU A N 1
ATOM 2189 C CA . GLU A 1 273 ? 0.336 13.234 12.411 1.00 97.00 273 GLU A CA 1
ATOM 2190 C C . GLU A 1 273 ? 0.787 12.841 10.999 1.00 97.00 273 GLU A C 1
ATOM 2192 O O . GLU A 1 273 ? 0.596 13.625 10.069 1.00 97.00 273 GLU A O 1
ATOM 2197 N N . PHE A 1 274 ? 1.322 11.628 10.820 1.00 96.62 274 PHE A N 1
ATOM 2198 C CA . PHE A 1 274 ? 1.873 11.142 9.557 1.00 96.62 274 PHE A CA 1
ATOM 2199 C C . PHE A 1 274 ? 0.847 11.170 8.416 1.00 96.62 274 PHE A C 1
ATOM 2201 O O . PHE A 1 274 ? -0.260 10.647 8.557 1.00 96.62 274 PHE A O 1
ATOM 2208 N N . TYR A 1 275 ? 1.237 11.706 7.257 1.00 94.75 275 TYR A N 1
ATOM 2209 C CA . TYR A 1 275 ? 0.397 11.763 6.057 1.00 94.75 275 TYR A CA 1
ATOM 2210 C C . TYR A 1 275 ? 0.832 10.756 4.992 1.00 94.75 275 TYR A C 1
ATOM 2212 O O . TYR A 1 275 ? 2.011 10.645 4.657 1.00 94.75 275 TYR A O 1
ATOM 2220 N N . ILE A 1 276 ? -0.152 10.089 4.386 1.00 89.69 276 ILE A N 1
ATOM 2221 C CA . ILE A 1 276 ? 0.001 9.363 3.123 1.00 89.69 276 ILE A CA 1
ATOM 2222 C C . ILE A 1 276 ? -0.978 9.980 2.126 1.00 89.69 276 ILE A C 1
ATOM 2224 O O . ILE A 1 276 ? -2.195 9.822 2.234 1.00 89.69 276 ILE A O 1
ATOM 2228 N N . GLY A 1 277 ? -0.442 10.733 1.165 1.00 86.12 277 GLY A N 1
ATOM 2229 C CA . GLY A 1 277 ? -1.264 11.558 0.285 1.00 86.12 277 GLY A CA 1
ATOM 2230 C C . GLY A 1 277 ? -2.078 12.574 1.092 1.00 86.12 277 GLY A C 1
ATOM 2231 O O . GLY A 1 277 ? -1.526 13.323 1.892 1.00 86.12 277 GLY A O 1
ATOM 2232 N N . GLY A 1 278 ? -3.396 12.595 0.888 1.00 89.00 278 GLY A N 1
ATOM 2233 C CA . GLY A 1 278 ? -4.299 13.569 1.514 1.00 89.00 278 GLY A CA 1
ATOM 2234 C C . GLY A 1 278 ? -4.867 13.180 2.883 1.00 89.00 278 GLY A C 1
ATOM 2235 O O . GLY A 1 278 ? -5.775 13.860 3.354 1.00 89.00 278 GLY A O 1
ATOM 2236 N N . TYR A 1 279 ? -4.419 12.087 3.511 1.00 94.25 279 TYR A N 1
ATOM 2237 C CA . TYR A 1 279 ? -4.990 11.631 4.783 1.00 94.25 279 TYR A CA 1
ATOM 2238 C C . TYR A 1 279 ? -3.948 11.076 5.757 1.00 94.25 279 TYR A C 1
ATOM 2240 O O . TYR A 1 279 ? -2.841 10.702 5.372 1.00 94.25 279 TYR A O 1
ATOM 2248 N N . GLN A 1 280 ? -4.344 10.995 7.030 1.00 97.56 280 GLN A N 1
ATOM 2249 C CA . GLN A 1 280 ? -3.531 10.476 8.130 1.00 97.56 280 GLN A CA 1
ATOM 2250 C C . GLN A 1 280 ? -3.980 9.051 8.476 1.00 97.56 280 GLN A C 1
ATOM 2252 O O . GLN A 1 280 ? -5.101 8.891 8.976 1.00 97.56 280 GLN A O 1
ATOM 2257 N N . PRO A 1 281 ? -3.172 8.007 8.206 1.00 97.00 281 PRO A N 1
ATOM 2258 C CA . PRO A 1 281 ? -3.612 6.616 8.333 1.00 97.00 281 PRO A CA 1
ATOM 2259 C C . PRO A 1 281 ? -4.066 6.243 9.748 1.00 97.00 281 PRO A C 1
ATOM 2261 O O . PRO A 1 281 ? -5.140 5.660 9.898 1.00 97.00 281 PRO A O 1
ATOM 2264 N N . ALA A 1 282 ? -3.314 6.652 10.779 1.00 97.00 282 ALA A N 1
ATOM 2265 C CA . ALA A 1 282 ? -3.663 6.408 12.181 1.00 97.00 282 ALA A CA 1
ATOM 2266 C C . ALA A 1 282 ? -5.049 6.980 12.530 1.00 97.00 282 ALA A C 1
ATOM 2268 O O . ALA A 1 282 ? -5.912 6.293 13.075 1.00 97.00 282 ALA A O 1
ATOM 2269 N N . GLN A 1 283 ? -5.320 8.222 12.127 1.00 97.69 283 GLN A N 1
ATOM 2270 C CA . GLN A 1 283 ? -6.618 8.841 12.386 1.00 97.69 283 GLN A CA 1
ATOM 2271 C C . GLN A 1 283 ? -7.736 8.209 11.562 1.00 97.69 283 GLN A C 1
ATOM 2273 O O . GLN A 1 283 ? -8.827 7.960 12.077 1.00 97.69 283 GLN A O 1
ATOM 2278 N N . LYS A 1 284 ? -7.489 7.987 10.266 1.00 97.19 284 LYS A N 1
ATOM 2279 C CA . LYS A 1 284 ? -8.493 7.469 9.336 1.00 97.19 284 LYS A CA 1
ATOM 2280 C C . LYS A 1 284 ? -8.974 6.084 9.760 1.00 97.19 284 LYS A C 1
ATOM 2282 O O . LYS A 1 284 ? -10.179 5.856 9.774 1.00 97.19 284 LYS A O 1
ATOM 2287 N N . TRP A 1 285 ? -8.063 5.204 10.173 1.00 97.62 285 TRP A N 1
ATOM 2288 C CA . TRP A 1 285 ? -8.398 3.836 10.571 1.00 97.62 285 TRP A CA 1
ATOM 2289 C C . TRP A 1 285 ? -9.414 3.782 11.723 1.00 97.62 285 TRP A C 1
ATOM 2291 O O . TRP A 1 285 ? -10.345 2.971 11.685 1.00 97.62 285 TRP A O 1
ATOM 2301 N N . LEU A 1 286 ? -9.268 4.673 12.713 1.00 97.56 286 LEU A N 1
ATOM 2302 C CA . LEU A 1 286 ? -10.212 4.814 13.826 1.00 97.56 286 LEU A CA 1
ATOM 2303 C C . LEU A 1 286 ? -11.499 5.538 13.407 1.00 97.56 286 LEU A C 1
ATOM 2305 O O . LEU A 1 286 ? -12.587 5.118 13.796 1.00 97.56 286 LEU A O 1
ATOM 2309 N N . LYS A 1 287 ? -11.405 6.598 12.591 1.00 96.38 287 LYS A N 1
ATOM 2310 C CA . LYS A 1 287 ? -12.581 7.333 12.079 1.00 96.38 287 LYS A CA 1
ATOM 2311 C C . LYS A 1 287 ? -13.527 6.413 11.302 1.00 96.38 287 LYS A C 1
ATOM 2313 O O . LYS A 1 287 ? -14.733 6.468 11.525 1.00 96.38 287 LYS A O 1
ATOM 2318 N N . ASP A 1 288 ? -12.983 5.527 10.471 1.00 96.62 288 ASP A N 1
ATOM 2319 C CA . ASP A 1 288 ? -13.746 4.553 9.676 1.00 96.62 288 ASP A CA 1
ATOM 2320 C C . ASP A 1 288 ? -14.437 3.473 10.545 1.00 96.62 288 ASP A C 1
ATOM 2322 O O . ASP A 1 288 ? -15.287 2.723 10.060 1.00 96.62 288 ASP A O 1
ATOM 2326 N N . ARG A 1 289 ? -14.098 3.400 11.839 1.00 97.25 289 ARG A N 1
ATOM 2327 C CA . ARG A 1 289 ? -14.675 2.479 12.831 1.00 97.25 289 ARG A CA 1
ATOM 2328 C C . ARG A 1 289 ? -15.562 3.168 13.866 1.00 97.25 289 ARG A C 1
ATOM 2330 O O . ARG A 1 289 ? -15.965 2.528 14.832 1.00 97.25 289 ARG A O 1
ATOM 2337 N N . LYS A 1 290 ? -15.908 4.443 13.678 1.00 96.88 290 LYS A N 1
ATOM 2338 C CA . LYS A 1 290 ? -16.837 5.146 14.572 1.00 96.88 290 LYS A CA 1
ATOM 2339 C C . LYS A 1 290 ? -18.180 4.400 14.671 1.00 96.88 290 LYS A C 1
ATOM 2341 O O . LYS A 1 290 ? -18.760 4.031 13.653 1.00 96.88 290 LYS A O 1
ATOM 2346 N N . GLY A 1 291 ? -18.662 4.197 15.896 1.00 95.38 291 GLY A N 1
ATOM 2347 C CA . GLY A 1 291 ? -19.860 3.419 16.230 1.00 95.38 291 GLY A CA 1
ATOM 2348 C C . GLY A 1 291 ? -19.649 1.902 16.250 1.00 95.38 291 GLY A C 1
ATOM 2349 O O . GLY A 1 291 ? -20.623 1.160 16.314 1.00 95.38 291 GLY A O 1
ATOM 2350 N N . ARG A 1 292 ? -18.402 1.421 16.147 1.00 96.38 292 ARG A N 1
ATOM 2351 C CA . ARG A 1 292 ? -18.064 -0.008 16.218 1.00 96.38 292 ARG A CA 1
ATOM 2352 C C . ARG A 1 292 ? -17.269 -0.314 17.481 1.00 96.38 292 ARG A C 1
ATOM 2354 O O . ARG A 1 292 ? -16.507 0.524 17.963 1.00 96.38 292 ARG A O 1
ATOM 2361 N N . THR A 1 293 ? -17.402 -1.546 17.957 1.00 97.25 293 THR A N 1
ATOM 2362 C CA . THR A 1 293 ? -16.579 -2.119 19.025 1.00 97.25 293 THR A CA 1
ATOM 2363 C C . THR A 1 293 ? -15.316 -2.740 18.438 1.00 97.25 293 THR A C 1
ATOM 2365 O O . THR A 1 293 ? -15.406 -3.579 17.544 1.00 97.25 293 THR A O 1
ATOM 2368 N N . LEU A 1 294 ? -14.143 -2.341 18.935 1.00 93.00 294 LEU A N 1
ATOM 2369 C CA . LEU A 1 294 ? -12.869 -2.937 18.535 1.00 93.00 294 LEU A CA 1
ATOM 2370 C C . LEU A 1 294 ? -12.702 -4.324 19.163 1.00 93.00 294 LEU A C 1
ATOM 2372 O O . LEU A 1 294 ? -12.850 -4.497 20.377 1.00 93.00 294 LEU A O 1
ATOM 2376 N N . THR A 1 295 ? -12.354 -5.300 18.330 1.00 93.25 295 THR A N 1
ATOM 2377 C CA . THR A 1 295 ? -11.918 -6.627 18.777 1.00 93.25 295 THR A CA 1
ATOM 2378 C C . THR A 1 295 ? -10.476 -6.596 19.298 1.00 93.25 295 THR A C 1
ATOM 2380 O O . THR A 1 295 ? -9.750 -5.615 19.131 1.00 93.25 295 THR A O 1
ATOM 2383 N N . PHE A 1 296 ? -10.024 -7.688 19.917 1.00 82.69 296 PHE A N 1
ATOM 2384 C CA . PHE A 1 296 ? -8.618 -7.838 20.306 1.00 82.69 296 PHE A CA 1
ATOM 2385 C C . PHE A 1 296 ? -7.668 -7.738 19.097 1.00 82.69 296 PHE A C 1
ATOM 2387 O O . PHE A 1 296 ? -6.665 -7.029 19.156 1.00 82.69 296 PHE A O 1
ATOM 2394 N N . GLU A 1 297 ? -8.043 -8.358 17.974 1.00 86.06 297 GLU A N 1
ATOM 2395 C CA . GLU A 1 297 ? -7.315 -8.278 16.702 1.00 86.06 297 GLU A CA 1
ATOM 2396 C C . GLU A 1 297 ? -7.268 -6.845 16.156 1.00 86.06 297 GLU A C 1
ATOM 2398 O O . GLU A 1 297 ? -6.217 -6.382 15.724 1.00 86.06 297 GLU A O 1
ATOM 2403 N N . ASP A 1 298 ? -8.378 -6.101 16.228 1.00 93.50 298 ASP A N 1
ATOM 2404 C CA . ASP A 1 298 ? -8.424 -4.686 15.836 1.00 93.50 298 ASP A CA 1
ATOM 2405 C C . ASP A 1 298 ? -7.445 -3.836 16.658 1.00 93.50 298 ASP A C 1
ATOM 2407 O O . ASP A 1 298 ? -6.725 -3.005 16.102 1.00 93.50 298 ASP A O 1
ATOM 2411 N N . ILE A 1 299 ? -7.406 -4.049 17.977 1.00 90.62 299 ILE A N 1
ATOM 2412 C CA . ILE A 1 299 ? -6.501 -3.339 18.889 1.00 90.62 299 ILE A CA 1
ATOM 2413 C C . ILE A 1 299 ? -5.051 -3.652 18.509 1.00 90.62 299 ILE A C 1
ATOM 2415 O O . ILE A 1 299 ? -4.291 -2.726 18.225 1.00 90.62 299 ILE A O 1
ATOM 2419 N N . MET A 1 300 ? -4.682 -4.933 18.410 1.00 89.12 300 MET A N 1
ATOM 2420 C CA . MET A 1 300 ? -3.331 -5.350 18.017 1.00 89.12 300 MET A CA 1
ATOM 2421 C C . MET A 1 300 ? -2.940 -4.809 16.640 1.00 89.12 300 MET A C 1
ATOM 2423 O O . MET A 1 300 ? -1.825 -4.318 16.456 1.00 89.12 300 MET A O 1
ATOM 2427 N N . HIS A 1 301 ? -3.850 -4.867 15.669 1.00 93.50 301 HIS A N 1
ATOM 2428 C CA . HIS A 1 301 ? -3.620 -4.372 14.318 1.00 93.50 301 HIS A CA 1
ATOM 2429 C C . HIS A 1 301 ? -3.388 -2.858 14.305 1.00 93.50 301 HIS A C 1
ATOM 2431 O O . HIS A 1 301 ? -2.447 -2.387 13.666 1.00 93.50 301 HIS A O 1
ATOM 2437 N N . TYR A 1 302 ? -4.180 -2.087 15.054 1.00 96.81 302 TYR A N 1
ATOM 2438 C CA . TYR A 1 302 ? -3.960 -0.649 15.183 1.00 96.81 302 TYR A CA 1
ATOM 2439 C C . TYR A 1 302 ? -2.598 -0.331 15.811 1.00 96.81 302 TYR A C 1
ATOM 2441 O O . TYR A 1 302 ? -1.890 0.557 15.336 1.00 96.81 302 TYR A O 1
ATOM 2449 N N . GLN A 1 303 ? -2.169 -1.096 16.819 1.00 93.75 303 GLN A N 1
ATOM 2450 C CA . GLN A 1 303 ? -0.834 -0.938 17.399 1.00 93.75 303 GLN A CA 1
ATOM 2451 C C . GLN A 1 303 ? 0.282 -1.220 16.379 1.00 93.75 303 GLN A C 1
ATOM 2453 O O . GLN A 1 303 ? 1.261 -0.470 16.348 1.00 93.75 303 GLN A O 1
ATOM 2458 N N . LYS A 1 304 ? 0.116 -2.226 15.502 1.00 93.88 304 LYS A N 1
ATOM 2459 C CA . LYS A 1 304 ? 1.047 -2.477 14.384 1.00 93.88 304 LYS A CA 1
ATOM 2460 C C . LYS A 1 304 ? 1.095 -1.306 13.405 1.00 93.88 304 LYS A C 1
ATOM 2462 O O . LYS A 1 304 ? 2.181 -0.932 12.980 1.00 93.88 304 LYS A O 1
ATOM 2467 N N . ILE A 1 305 ? -0.050 -0.695 13.081 1.00 96.56 305 ILE A N 1
ATOM 2468 C CA . ILE A 1 305 ? -0.099 0.501 12.220 1.00 96.56 305 ILE A CA 1
ATOM 2469 C C . ILE A 1 305 ? 0.729 1.633 12.834 1.00 96.56 305 ILE A C 1
ATOM 2471 O O . ILE A 1 305 ? 1.530 2.246 12.135 1.00 96.56 305 ILE A O 1
ATOM 2475 N N . ILE A 1 306 ? 0.580 1.900 14.136 1.00 97.44 306 ILE A N 1
ATOM 2476 C CA . ILE A 1 306 ? 1.360 2.952 14.806 1.00 97.44 306 ILE A CA 1
ATOM 2477 C C . ILE A 1 306 ? 2.863 2.655 14.753 1.00 97.44 306 ILE A C 1
ATOM 2479 O O . ILE A 1 306 ? 3.644 3.549 14.427 1.00 97.44 306 ILE A O 1
ATOM 2483 N N . ALA A 1 307 ? 3.266 1.409 15.018 1.00 94.19 307 ALA A N 1
ATOM 2484 C CA . ALA A 1 307 ? 4.664 0.996 14.912 1.00 94.19 307 ALA A CA 1
ATOM 2485 C C . ALA A 1 307 ? 5.199 1.145 13.475 1.00 94.19 307 ALA A C 1
ATOM 2487 O O . ALA A 1 307 ? 6.280 1.696 13.278 1.00 94.19 307 ALA A O 1
ATOM 2488 N N . ALA A 1 308 ? 4.417 0.741 12.469 1.00 95.69 308 ALA A N 1
ATOM 2489 C CA . ALA A 1 308 ? 4.776 0.881 11.061 1.00 95.69 308 ALA A CA 1
ATOM 2490 C C . ALA A 1 308 ? 4.973 2.350 10.667 1.00 95.69 308 ALA A C 1
ATOM 2492 O O . ALA A 1 308 ? 5.979 2.677 10.050 1.00 95.69 308 ALA A O 1
ATOM 2493 N N . LEU A 1 309 ? 4.068 3.255 11.056 1.00 97.25 309 LEU A N 1
ATOM 2494 C CA . LEU A 1 309 ? 4.186 4.686 10.744 1.00 97.25 309 LEU A CA 1
ATOM 2495 C C . LEU A 1 309 ? 5.408 5.324 11.414 1.00 97.25 309 LEU A C 1
ATOM 2497 O O . LEU A 1 309 ? 6.120 6.107 10.784 1.00 97.25 309 LEU A O 1
ATOM 2501 N N . GLN A 1 310 ? 5.678 4.963 12.671 1.00 96.00 310 GLN A N 1
ATOM 2502 C CA . GLN A 1 310 ? 6.864 5.437 13.381 1.00 96.00 310 GLN A CA 1
ATOM 2503 C C . GLN A 1 310 ? 8.152 4.973 12.693 1.00 96.00 310 GLN A C 1
ATOM 2505 O O . GLN A 1 310 ? 9.072 5.767 12.490 1.00 96.00 310 GLN A O 1
ATOM 2510 N N . GLU A 1 311 ? 8.209 3.702 12.305 1.00 95.69 311 GLU A N 1
ATOM 2511 C CA . GLU A 1 311 ? 9.389 3.138 11.657 1.00 95.69 311 GLU A CA 1
ATOM 2512 C C . GLU A 1 311 ? 9.564 3.648 10.225 1.00 95.69 311 GLU A C 1
ATOM 2514 O O . GLU A 1 311 ? 10.682 3.914 9.790 1.00 95.69 311 GLU A O 1
ATOM 2519 N N . THR A 1 312 ? 8.457 3.893 9.523 1.00 97.50 312 THR A N 1
ATOM 2520 C CA . THR A 1 312 ? 8.456 4.553 8.214 1.00 97.50 312 THR A CA 1
ATOM 2521 C C . THR A 1 312 ? 9.131 5.910 8.320 1.00 97.50 312 THR A C 1
ATOM 2523 O O . THR A 1 312 ? 10.052 6.195 7.560 1.00 97.50 312 THR A O 1
ATOM 2526 N N . HIS A 1 313 ? 8.734 6.728 9.301 1.00 96.44 313 HIS A N 1
ATOM 2527 C CA . HIS A 1 313 ? 9.354 8.030 9.524 1.00 96.44 313 HIS A CA 1
ATOM 2528 C C . HIS A 1 313 ? 10.869 7.913 9.752 1.00 96.44 313 HIS A C 1
ATOM 2530 O O . HIS A 1 313 ? 11.627 8.647 9.121 1.00 96.44 313 HIS A O 1
ATOM 2536 N N . ARG A 1 314 ? 11.317 6.969 10.592 1.00 96.88 314 ARG A N 1
ATOM 2537 C CA . ARG A 1 314 ? 12.746 6.724 10.850 1.00 96.88 314 ARG A CA 1
ATOM 2538 C C . ARG A 1 314 ? 13.497 6.339 9.572 1.00 96.88 314 ARG A C 1
ATOM 2540 O O . ARG A 1 314 ? 14.508 6.957 9.252 1.00 96.88 314 ARG A O 1
ATOM 2547 N N . LEU A 1 315 ? 12.993 5.356 8.825 1.00 96.88 315 LEU A N 1
ATOM 2548 C CA . LEU A 1 315 ? 13.623 4.864 7.596 1.00 96.88 315 LEU A CA 1
ATOM 2549 C C . LEU A 1 315 ? 13.685 5.931 6.503 1.00 96.88 315 LEU A C 1
ATOM 2551 O O . LEU A 1 315 ? 14.686 6.012 5.800 1.00 96.88 315 LEU A O 1
ATOM 2555 N N . MET A 1 316 ? 12.667 6.786 6.390 1.00 97.38 316 MET A N 1
ATOM 2556 C CA . MET A 1 316 ? 12.688 7.929 5.472 1.00 97.38 316 MET A CA 1
ATOM 2557 C C . MET A 1 316 ? 13.865 8.877 5.756 1.00 97.38 316 MET A C 1
ATOM 2559 O O . MET A 1 316 ? 14.493 9.353 4.815 1.00 97.38 316 MET A O 1
ATOM 2563 N N . GLN A 1 317 ? 14.208 9.112 7.031 1.00 97.00 317 GLN A N 1
ATOM 2564 C CA . GLN A 1 317 ? 15.388 9.913 7.385 1.00 97.00 317 GLN A CA 1
ATOM 2565 C C . GLN A 1 317 ? 16.699 9.191 7.045 1.00 97.00 317 GLN A C 1
ATOM 2567 O O . GLN A 1 317 ? 17.650 9.824 6.597 1.00 97.00 317 GLN A O 1
ATOM 2572 N N . GLU A 1 318 ? 16.765 7.869 7.234 1.00 96.88 318 GLU A N 1
ATOM 2573 C CA . GLU A 1 318 ? 17.948 7.083 6.852 1.00 96.88 318 GLU A CA 1
ATOM 2574 C C . GLU A 1 318 ? 18.161 7.058 5.333 1.00 96.88 318 GLU A C 1
ATOM 2576 O O . GLU A 1 318 ? 19.300 7.147 4.877 1.00 96.88 318 GLU A O 1
ATOM 2581 N N . VAL A 1 319 ? 17.083 7.007 4.543 1.00 96.88 319 VAL A N 1
ATOM 2582 C CA . VAL A 1 319 ? 17.164 7.126 3.080 1.00 96.88 319 VAL A CA 1
ATOM 2583 C C . VAL A 1 319 ? 17.820 8.447 2.691 1.00 96.88 319 VAL A C 1
ATOM 2585 O O . VAL A 1 319 ? 18.740 8.435 1.878 1.00 96.88 319 VAL A O 1
ATOM 2588 N N . ASP A 1 320 ? 17.418 9.566 3.297 1.00 96.00 320 ASP A N 1
ATOM 2589 C CA . ASP A 1 320 ? 17.993 10.879 2.979 1.00 96.00 320 ASP A CA 1
ATOM 2590 C C . ASP A 1 320 ? 19.475 10.991 3.375 1.00 96.00 320 ASP A C 1
ATOM 2592 O O . ASP A 1 320 ? 20.238 11.702 2.724 1.00 96.00 320 ASP A O 1
ATOM 2596 N N . LYS A 1 321 ? 19.949 10.260 4.390 1.00 95.00 321 LYS A N 1
ATOM 2597 C CA . LYS A 1 321 ? 21.393 10.222 4.701 1.00 95.00 321 LYS A CA 1
ATOM 2598 C C . LYS A 1 321 ? 22.216 9.556 3.597 1.00 95.00 321 LYS A C 1
ATOM 2600 O O . LYS A 1 321 ? 23.382 9.895 3.418 1.00 95.00 321 LYS A O 1
ATOM 2605 N N . VAL A 1 322 ? 21.618 8.606 2.879 1.00 92.50 322 VAL A N 1
ATOM 2606 C CA . VAL A 1 322 ? 22.266 7.833 1.809 1.00 92.50 322 VAL A CA 1
ATOM 2607 C C . VAL A 1 322 ? 22.063 8.488 0.439 1.00 92.50 322 VAL A C 1
ATOM 2609 O O . VAL A 1 322 ? 22.955 8.451 -0.409 1.00 92.50 322 VAL A O 1
ATOM 2612 N N . PHE A 1 323 ? 20.899 9.098 0.211 1.00 91.38 323 PHE A N 1
ATOM 2613 C CA . PHE A 1 323 ? 20.499 9.697 -1.055 1.00 91.38 323 PHE A CA 1
ATOM 2614 C C . PHE A 1 323 ? 20.161 11.179 -0.891 1.00 91.38 323 PHE A C 1
ATOM 2616 O O . PHE A 1 323 ? 19.252 11.552 -0.158 1.00 91.38 323 PHE A O 1
ATOM 2623 N N . GLN A 1 324 ? 20.844 12.016 -1.669 1.00 85.25 324 GLN A N 1
ATOM 2624 C CA . GLN A 1 324 ? 20.523 13.431 -1.820 1.00 85.25 324 GLN A CA 1
ATOM 2625 C C . GLN A 1 324 ? 20.266 13.724 -3.300 1.00 85.25 324 GLN A C 1
ATOM 2627 O O . GLN A 1 324 ? 21.101 13.374 -4.143 1.00 85.25 324 GLN A O 1
ATOM 2632 N N . PRO A 1 325 ? 19.126 14.337 -3.660 1.00 80.00 325 PRO A N 1
ATOM 2633 C CA . PRO A 1 325 ? 18.805 14.570 -5.057 1.00 80.00 325 PRO A CA 1
ATOM 2634 C C . PRO A 1 325 ? 19.735 15.640 -5.654 1.00 80.00 325 PRO A C 1
ATOM 2636 O O . PRO A 1 325 ? 19.789 16.774 -5.177 1.00 80.00 325 PRO A O 1
ATOM 2639 N N . GLN A 1 326 ? 20.462 15.280 -6.717 1.00 72.69 326 GLN A N 1
ATOM 2640 C CA . GLN A 1 326 ? 21.427 16.160 -7.396 1.00 72.69 326 GLN A CA 1
ATOM 2641 C C . GLN A 1 326 ? 20.773 17.450 -7.886 1.00 72.69 326 GLN A C 1
ATOM 2643 O O . GLN A 1 326 ? 19.648 17.376 -8.379 1.00 72.69 326 GLN A O 1
ATOM 2648 N N . ALA A 1 327 ? 21.475 18.582 -7.710 1.00 54.78 327 ALA A N 1
ATOM 2649 C CA . ALA A 1 327 ? 21.043 19.965 -7.966 1.00 54.78 327 ALA A CA 1
ATOM 2650 C C . ALA A 1 327 ? 20.278 20.152 -9.280 1.00 54.78 327 ALA A C 1
ATOM 2652 O O . ALA A 1 327 ? 20.779 19.714 -10.334 1.00 54.78 327 ALA A O 1
#

Foldseek 3Di:
DDFDFDVVCVVVLVVVVVVPLPLLVLVCVCPDPCNQQNWHKDAQDGGHPHGFGIATPQLLETEHADEDDDDPCPVVVVVVQVVSVVVVHHYHYDYSVCSVPPVPVVSVCLSPPPSNPGHHDDDDDDDDPDPDDDDDDDDDDDDPPPDPPPPPDDDPDPDDPPPPPLDDDPLLVQLLVQLLVLAPQNCVVCVVVVVPDDDDDDDDPDPVLSVLSSRLSVVLVCLVVLNDVQLLPQQKDWPDDDQQAQADWDDDDQWTDSDPTTTIHNQDPQQQVDDDPPDRCLVVLSVVRHGHHADPVNVSVSSSSSSSSVVSVVSSVVSCVSDHDDD

pLDDT: mean 82.22, std 21.61, range [26.36, 98.38]

Radius of gyration: 25.59 Å; chains: 1; bounding box: 64×49×69 Å

Secondary structure (DSSP, 8-state):
----B-GGGHHHHHHHHHH--HHHHHHHHHHGGGTTTT--EEEEEEEBTEEEEEEETTTTEEEEEE----TTSHHHHHHHHHHHHHTTPEEEEEEHHHHHH-HHHHHHHHHH-GGG-PPPP--S-----------S---------S--SS--S----------TTS---HHHHHHHHHHHHH-HHHHHHTHHHHTTS---PPPPSSHHHHHHHHHHHHHHHHHHTT-SGGGGS--SB----S--B----EEETTEEESSSS-EEBS--HHHHS--BTTB-HHHHHHHTTTT-BPPHHHHHHHHHHHHHHHHHHHHHHHHHHH-----

Sequence (327 aa):
MRLPYNPKLKERARELRKAGNLSEVLLWNQVKNKQFRGFDFDRQKIIGNYIVDFYTANCNVVIEIDGSSHDDKQEYDAIRDAYLESLGLTVIHIPDIEVKKNLKAVMDMLFNHPALTGTPPEEGNFADTGYLAVTENFADTVDLANTNDLAATGNAITTGNLKTDGTFTPIDILDYIYAILHSPAYREKYKEFLKTDFPRVPYPTNKTTFWQLVQLGSQLRQIHLLESPVVSAYITQYPIQGSNEVTKLNYENGKVFINSTQYFANVPPTAWEFYIGGYQPAQKWLKDRKGRTLTFEDIMHYQKIIAALQETHRLMQEVDKVFQPQA